Protein AF-A0A971WMP8-F1 (afdb_monomer_lite)

pLDDT: mean 88.09, std 9.53, range [28.66, 98.5]

Structure (mmCIF, N/CA/C/O backbone):
data_AF-A0A971WMP8-F1
#
_entry.id   AF-A0A971WMP8-F1
#
loop_
_atom_site.group_PDB
_atom_site.id
_atom_site.type_symbol
_atom_site.label_atom_id
_atom_site.label_alt_id
_atom_site.label_comp_id
_atom_site.label_asym_id
_atom_site.label_entity_id
_atom_site.label_seq_id
_atom_site.pdbx_PDB_ins_code
_atom_site.Cartn_x
_atom_site.Cartn_y
_atom_site.Cartn_z
_atom_site.occupancy
_atom_site.B_iso_or_equiv
_atom_site.auth_seq_id
_atom_site.auth_comp_id
_atom_site.auth_asym_id
_atom_site.auth_atom_id
_atom_site.pdbx_PDB_model_num
ATOM 1 N N . MET A 1 1 ? 2.406 5.315 -17.577 1.00 51.69 1 MET A N 1
ATOM 2 C CA . MET A 1 1 ? 2.660 4.979 -18.992 1.00 51.69 1 MET A CA 1
ATOM 3 C C . MET A 1 1 ? 4.009 5.487 -19.476 1.00 51.69 1 MET A C 1
ATOM 5 O O . MET A 1 1 ? 4.490 4.957 -20.459 1.00 51.69 1 MET A O 1
ATOM 9 N N . GLU A 1 2 ? 4.640 6.449 -18.792 1.00 66.75 2 GLU A N 1
ATOM 10 C CA . GLU A 1 2 ? 5.860 7.098 -19.284 1.00 66.75 2 GLU A CA 1
ATOM 11 C C . GLU A 1 2 ? 7.090 6.180 -19.319 1.00 66.75 2 GLU A C 1
ATOM 13 O O . GLU A 1 2 ? 7.859 6.304 -20.250 1.00 66.75 2 GLU A O 1
ATOM 18 N N . ASN A 1 3 ? 7.254 5.201 -18.419 1.00 87.69 3 ASN A N 1
ATOM 19 C CA . ASN A 1 3 ? 8.523 4.454 -18.300 1.00 87.69 3 ASN A CA 1
ATOM 20 C C . ASN A 1 3 ? 8.518 3.023 -18.885 1.00 87.69 3 ASN A C 1
ATOM 22 O O . ASN A 1 3 ? 9.310 2.177 -18.461 1.00 87.69 3 ASN A O 1
ATOM 26 N N . ILE A 1 4 ? 7.606 2.723 -19.817 1.00 92.00 4 ILE A N 1
ATOM 27 C CA . ILE A 1 4 ? 7.509 1.413 -20.484 1.00 92.00 4 ILE A CA 1
ATOM 28 C C . ILE A 1 4 ? 7.687 1.606 -21.994 1.00 92.00 4 ILE A C 1
ATOM 30 O O . ILE A 1 4 ? 6.975 2.402 -22.601 1.00 92.00 4 ILE A O 1
ATOM 34 N N . CYS A 1 5 ? 8.608 0.859 -22.601 1.00 92.56 5 CYS A N 1
ATOM 35 C CA . CYS A 1 5 ? 8.924 0.915 -24.027 1.00 92.56 5 CYS A CA 1
ATOM 36 C C . CYS A 1 5 ? 8.625 -0.434 -24.689 1.00 92.56 5 CYS A C 1
ATOM 38 O O . CYS A 1 5 ? 9.177 -1.448 -24.273 1.00 92.56 5 CYS A O 1
ATOM 40 N N . PHE A 1 6 ? 7.801 -0.449 -25.738 1.00 93.31 6 PHE A N 1
ATOM 41 C CA . PHE A 1 6 ? 7.646 -1.627 -26.599 1.00 93.31 6 PHE A CA 1
ATOM 42 C C . PHE A 1 6 ? 8.747 -1.642 -27.654 1.00 93.31 6 PHE A C 1
ATOM 44 O O . PHE A 1 6 ? 9.027 -0.609 -28.264 1.00 93.31 6 PHE A O 1
ATOM 51 N N . LEU A 1 7 ? 9.384 -2.795 -27.837 1.00 93.75 7 LEU A N 1
ATOM 52 C CA . LEU A 1 7 ? 10.587 -2.951 -28.646 1.00 93.75 7 LEU A CA 1
ATOM 53 C C . LEU A 1 7 ? 10.453 -4.145 -29.591 1.00 93.75 7 LEU A C 1
ATOM 55 O O . LEU A 1 7 ? 9.991 -5.209 -29.184 1.00 93.75 7 LEU A O 1
ATOM 59 N N . ASP A 1 8 ? 10.996 -3.988 -30.797 1.00 89.69 8 ASP A N 1
ATOM 60 C CA . ASP A 1 8 ? 11.153 -5.058 -31.795 1.00 89.69 8 ASP A CA 1
ATOM 61 C C . ASP A 1 8 ? 12.609 -5.563 -31.867 1.00 89.69 8 ASP A C 1
ATOM 63 O O . ASP A 1 8 ? 13.080 -6.056 -32.892 1.00 89.69 8 ASP A O 1
ATOM 67 N N . SER A 1 9 ? 13.375 -5.382 -30.787 1.00 88.62 9 SER A N 1
ATOM 68 C CA . SER A 1 9 ? 14.791 -5.756 -30.735 1.00 88.62 9 SER A CA 1
ATOM 69 C C . SER A 1 9 ? 14.987 -7.272 -30.771 1.00 88.62 9 SER A C 1
ATOM 71 O O . SER A 1 9 ? 14.289 -8.015 -30.088 1.00 88.62 9 SER A O 1
ATOM 73 N N . THR A 1 10 ? 15.995 -7.718 -31.521 1.00 87.06 10 THR A N 1
ATOM 74 C CA . THR A 1 10 ? 16.340 -9.140 -31.692 1.00 87.06 10 THR A CA 1
ATOM 75 C C . THR A 1 10 ? 17.494 -9.602 -30.805 1.00 87.06 10 THR A C 1
ATOM 77 O O . THR A 1 10 ? 17.779 -10.794 -30.750 1.00 87.06 10 THR A O 1
ATOM 80 N N . ASP A 1 11 ? 18.182 -8.678 -30.132 1.00 90.44 11 ASP A N 1
ATOM 81 C CA . ASP A 1 11 ? 19.319 -8.967 -29.262 1.00 90.44 11 ASP A CA 1
ATOM 82 C C . ASP A 1 11 ? 19.274 -8.148 -27.963 1.00 90.44 11 ASP A C 1
ATOM 84 O O . ASP A 1 11 ? 18.717 -7.046 -27.904 1.00 90.44 11 ASP A O 1
ATOM 88 N N . LYS A 1 12 ? 19.871 -8.710 -26.905 1.00 89.44 12 LYS A N 1
ATOM 89 C CA . LYS A 1 12 ? 19.836 -8.153 -25.544 1.00 89.44 12 LYS A CA 1
ATOM 90 C C . LYS A 1 12 ? 20.446 -6.750 -25.472 1.00 89.44 12 LYS A C 1
ATOM 92 O O . LYS A 1 12 ? 19.896 -5.866 -24.819 1.00 89.44 12 LYS A O 1
ATOM 97 N N . VAL A 1 13 ? 21.571 -6.532 -26.150 1.00 91.31 13 VAL A N 1
ATOM 98 C CA . VAL A 1 13 ? 22.314 -5.264 -26.102 1.00 91.31 13 VAL A CA 1
ATOM 99 C C . VAL A 1 13 ? 21.534 -4.161 -26.815 1.00 91.31 13 VAL A C 1
ATOM 101 O O . VAL A 1 13 ? 21.388 -3.062 -26.279 1.00 91.31 13 VAL A O 1
ATOM 104 N N . GLY A 1 14 ? 20.996 -4.452 -27.999 1.00 92.38 14 GLY A N 1
ATOM 105 C CA . GLY A 1 14 ? 20.130 -3.558 -28.758 1.00 92.38 14 GLY A CA 1
ATOM 106 C C . GLY A 1 14 ? 18.886 -3.161 -27.969 1.00 92.38 14 GLY A C 1
ATOM 107 O O . GLY A 1 14 ? 18.547 -1.978 -27.923 1.00 92.38 14 GLY A O 1
ATOM 108 N N . ALA A 1 15 ? 18.263 -4.115 -27.274 1.00 93.44 15 ALA A N 1
ATOM 109 C CA . ALA A 1 15 ? 17.108 -3.839 -26.427 1.00 93.44 15 ALA A CA 1
ATOM 110 C C . ALA A 1 15 ? 17.453 -2.885 -25.271 1.00 93.44 15 ALA A C 1
ATOM 112 O O . ALA A 1 15 ? 16.789 -1.863 -25.115 1.00 93.44 15 ALA A O 1
ATOM 113 N N . ILE A 1 16 ? 18.529 -3.147 -24.517 1.00 93.88 16 ILE A N 1
ATOM 114 C CA . ILE A 1 16 ? 18.978 -2.272 -23.416 1.00 93.88 16 ILE A CA 1
ATOM 115 C C . ILE A 1 16 ? 19.263 -0.852 -23.916 1.00 93.88 16 ILE A C 1
ATOM 117 O O . ILE A 1 16 ? 18.808 0.119 -23.310 1.00 93.88 16 ILE A O 1
ATOM 121 N N . ARG A 1 17 ? 19.957 -0.711 -25.052 1.00 94.50 17 ARG A N 1
ATOM 122 C CA . ARG A 1 17 ? 20.232 0.602 -25.662 1.00 94.50 17 ARG A CA 1
ATOM 123 C C . ARG A 1 17 ? 18.950 1.353 -26.010 1.00 94.50 17 ARG A C 1
ATOM 125 O O . ARG A 1 17 ? 18.847 2.543 -25.719 1.00 94.50 17 ARG A O 1
ATOM 132 N N . SER A 1 18 ? 17.980 0.668 -26.613 1.00 94.44 18 SER A N 1
ATOM 133 C CA . SER A 1 18 ? 16.684 1.260 -26.955 1.00 94.44 18 SER A CA 1
ATOM 134 C C . SER A 1 18 ? 15.929 1.718 -25.709 1.00 94.44 18 SER A C 1
ATOM 136 O O . SER A 1 18 ? 15.400 2.824 -25.696 1.00 94.44 18 SER A O 1
ATOM 138 N N . ILE A 1 19 ? 15.942 0.930 -24.629 1.00 94.50 19 ILE A N 1
ATOM 139 C CA . ILE A 1 19 ? 15.311 1.307 -23.354 1.00 94.50 19 ILE A CA 1
ATOM 140 C C . ILE A 1 19 ? 15.939 2.586 -22.801 1.00 94.50 19 ILE A C 1
ATOM 142 O O . ILE A 1 19 ? 15.218 3.532 -22.495 1.00 94.50 19 ILE A O 1
ATOM 146 N N . ILE A 1 20 ? 17.270 2.642 -22.697 1.00 93.75 20 ILE A N 1
ATOM 147 C CA . ILE A 1 20 ? 17.973 3.798 -22.118 1.00 93.75 20 ILE A CA 1
ATOM 148 C C . ILE A 1 20 ? 17.713 5.072 -22.933 1.00 93.75 20 ILE A C 1
ATOM 150 O O . ILE A 1 20 ? 17.528 6.141 -22.358 1.00 93.75 20 ILE A O 1
ATOM 154 N N . ARG A 1 21 ? 17.649 4.965 -24.264 1.00 92.12 21 ARG A N 1
ATOM 155 C CA . ARG A 1 21 ? 17.439 6.115 -25.158 1.00 92.12 21 ARG A CA 1
ATOM 156 C C . ARG A 1 21 ? 15.990 6.580 -25.242 1.00 92.12 21 ARG A C 1
ATOM 158 O O . ARG A 1 21 ? 15.749 7.775 -25.380 1.00 92.12 21 ARG A O 1
ATOM 165 N N . SER A 1 22 ? 15.039 5.652 -25.225 1.00 89.88 22 SER A N 1
ATOM 166 C CA . SER A 1 22 ? 13.632 5.951 -25.502 1.00 89.88 22 SER A CA 1
ATOM 167 C C . SER A 1 22 ? 12.785 6.117 -24.247 1.00 89.88 22 SER A C 1
ATOM 169 O O . SER A 1 22 ? 11.706 6.694 -24.341 1.00 89.88 22 SER A O 1
ATOM 171 N N . CYS A 1 23 ? 13.237 5.633 -23.088 1.00 90.88 23 CYS A N 1
ATOM 172 C CA . CYS A 1 23 ? 12.475 5.722 -21.849 1.00 90.88 23 CYS A CA 1
ATOM 173 C C . CYS A 1 23 ? 12.653 7.103 -21.177 1.00 90.88 23 CYS A C 1
ATOM 175 O O . CYS A 1 23 ? 13.768 7.451 -20.771 1.00 90.88 23 CYS A O 1
ATOM 177 N N . PRO A 1 24 ? 11.564 7.869 -20.967 1.00 88.25 24 PRO A N 1
ATOM 178 C CA . PRO A 1 24 ? 11.541 9.114 -20.199 1.00 88.25 24 PRO A CA 1
ATOM 179 C C . PRO A 1 24 ? 12.265 9.055 -18.853 1.00 88.25 24 PRO A C 1
ATOM 181 O O . PRO A 1 24 ? 12.901 10.041 -18.478 1.00 88.25 24 PRO A O 1
ATOM 184 N N . ALA A 1 25 ? 12.242 7.909 -18.160 1.00 87.56 25 ALA A N 1
ATOM 185 C CA . ALA A 1 25 ? 12.944 7.709 -16.890 1.00 87.56 25 ALA A CA 1
ATOM 186 C C . ALA A 1 25 ? 14.424 8.115 -16.935 1.00 87.56 25 ALA A C 1
ATOM 188 O O . ALA A 1 25 ? 14.956 8.555 -15.917 1.00 87.56 25 ALA A O 1
ATOM 189 N N . PHE A 1 26 ? 15.083 7.961 -18.087 1.00 90.62 26 PHE A N 1
ATOM 190 C CA . PHE A 1 26 ? 16.521 8.181 -18.242 1.00 90.62 26 PHE A CA 1
ATOM 191 C C . PHE A 1 26 ? 16.872 9.501 -18.936 1.00 90.62 26 PHE A C 1
ATOM 193 O O . PHE A 1 26 ? 18.037 9.888 -18.963 1.00 90.62 26 PHE A O 1
ATOM 200 N N . SER A 1 27 ? 15.870 10.226 -19.442 1.00 86.12 27 SER A N 1
ATOM 201 C CA . SER A 1 27 ? 16.048 11.486 -20.179 1.00 86.12 27 SER A CA 1
ATOM 202 C C . SER A 1 27 ? 16.693 12.612 -19.362 1.00 86.12 27 SER A C 1
ATOM 204 O O . SER A 1 27 ? 17.306 13.512 -19.928 1.00 86.12 27 SER A O 1
ATOM 206 N N . SER A 1 28 ? 16.561 12.562 -18.035 1.00 82.44 28 SER A N 1
ATOM 207 C CA . SER A 1 28 ? 17.078 13.563 -17.097 1.00 82.44 28 SER A CA 1
ATOM 208 C C . SER A 1 28 ? 18.359 13.132 -16.380 1.00 82.44 28 SER A C 1
ATOM 210 O O . SER A 1 28 ? 18.806 13.826 -15.464 1.00 82.44 28 SER A O 1
ATOM 212 N N . LEU A 1 29 ? 18.952 11.994 -16.763 1.00 87.62 29 LEU A N 1
ATOM 213 C CA . LEU A 1 29 ? 20.207 11.546 -16.170 1.00 87.62 29 LEU A CA 1
ATOM 214 C C . LEU A 1 29 ? 21.364 12.480 -16.567 1.00 87.62 29 LEU A C 1
ATOM 216 O O . LEU A 1 29 ? 21.420 12.930 -17.710 1.00 87.62 29 LEU A O 1
ATOM 220 N N . PRO A 1 30 ? 22.309 12.752 -15.649 1.00 84.50 30 PRO A N 1
ATOM 221 C CA . PRO A 1 30 ? 23.402 13.694 -15.893 1.00 84.50 30 PRO A CA 1
ATOM 222 C C . PRO A 1 30 ? 24.401 13.223 -16.965 1.00 84.50 30 PRO A C 1
ATOM 224 O O . PRO A 1 30 ? 24.990 14.067 -17.633 1.00 84.50 30 PRO A O 1
ATOM 227 N N . ASP A 1 31 ? 24.577 11.907 -17.149 1.00 85.88 31 ASP A N 1
ATOM 228 C CA . ASP A 1 31 ? 25.434 11.318 -18.192 1.00 85.88 31 ASP A CA 1
ATOM 229 C C . ASP A 1 31 ? 24.865 9.970 -18.695 1.00 85.88 31 ASP A C 1
ATOM 231 O O . ASP A 1 31 ? 25.214 8.899 -18.181 1.00 85.88 31 ASP A O 1
ATOM 235 N N . PRO A 1 32 ? 23.947 9.997 -19.679 1.00 85.31 32 PRO A N 1
ATOM 236 C CA . PRO A 1 32 ? 23.301 8.790 -20.196 1.00 85.31 32 PRO A CA 1
ATOM 237 C C . PRO A 1 32 ? 24.249 7.820 -20.921 1.00 85.31 32 PRO A C 1
ATOM 239 O O . PRO A 1 32 ? 23.995 6.616 -20.924 1.00 85.31 32 PRO A O 1
ATOM 242 N N . GLU A 1 33 ? 25.332 8.311 -21.533 1.00 87.62 33 GLU A N 1
ATOM 243 C CA . GLU A 1 33 ? 26.266 7.480 -22.311 1.00 87.62 33 GLU A CA 1
ATOM 244 C C . GLU A 1 33 ? 27.227 6.708 -21.395 1.00 87.62 33 GLU A C 1
ATOM 246 O O . GLU A 1 33 ? 27.451 5.508 -21.597 1.00 87.62 33 GLU A O 1
ATOM 251 N N . SER A 1 34 ? 27.733 7.353 -20.338 1.00 88.12 34 SER A N 1
ATOM 252 C CA . SER A 1 34 ? 28.497 6.670 -19.286 1.00 88.12 34 SER A CA 1
ATOM 253 C C . SER A 1 34 ? 27.635 5.641 -18.552 1.00 88.12 34 SER A C 1
ATOM 255 O O . SER A 1 34 ? 28.044 4.491 -18.375 1.00 88.12 34 SER A O 1
ATOM 257 N N . PHE A 1 35 ? 26.388 6.002 -18.227 1.00 91.62 35 PHE A N 1
ATOM 258 C CA . PHE A 1 35 ? 25.416 5.070 -17.656 1.00 91.62 35 PHE A CA 1
ATOM 259 C C . PHE A 1 35 ? 25.180 3.854 -18.559 1.00 91.62 35 PHE A C 1
ATOM 261 O O . PHE A 1 35 ? 25.266 2.717 -18.097 1.00 91.62 35 PHE A O 1
ATOM 268 N N . MET A 1 36 ? 24.931 4.072 -19.853 1.00 93.44 36 MET A N 1
ATOM 269 C CA . MET A 1 36 ? 24.733 2.989 -20.815 1.00 93.44 36 MET A CA 1
ATOM 270 C C . MET A 1 36 ? 25.948 2.062 -20.884 1.00 93.44 36 MET A C 1
ATOM 272 O O . MET A 1 36 ? 25.782 0.844 -20.887 1.00 93.44 36 MET A O 1
ATOM 276 N N . SER A 1 37 ? 27.157 2.622 -20.906 1.00 90.69 37 SER A N 1
ATOM 277 C CA . SER A 1 37 ? 28.396 1.837 -20.919 1.00 90.69 37 SER A CA 1
ATOM 278 C C . SER A 1 37 ? 28.517 0.975 -19.659 1.00 90.69 37 SER A C 1
ATOM 280 O O . SER A 1 37 ? 28.712 -0.234 -19.767 1.00 90.69 37 SER A O 1
ATOM 282 N N . SER A 1 38 ? 28.263 1.558 -18.482 1.00 90.62 38 SER A N 1
ATOM 283 C CA . SER A 1 38 ? 28.262 0.845 -17.197 1.00 90.62 38 SER A CA 1
ATOM 284 C C . SER A 1 38 ? 27.263 -0.319 -17.165 1.00 90.62 38 SER A C 1
ATOM 286 O O . SER A 1 38 ? 27.612 -1.423 -16.743 1.00 90.62 38 SER A O 1
ATOM 288 N N . VAL A 1 39 ? 26.037 -0.112 -17.661 1.00 91.88 39 VAL A N 1
ATOM 289 C CA . VAL A 1 39 ? 25.014 -1.169 -17.730 1.00 91.88 39 VAL A CA 1
ATOM 290 C C . VAL A 1 39 ? 25.461 -2.308 -18.654 1.00 91.88 39 VAL A C 1
ATOM 292 O O . VAL A 1 39 ? 25.324 -3.479 -18.303 1.00 91.88 39 VAL A O 1
ATOM 295 N N . LEU A 1 40 ? 26.017 -1.990 -19.827 1.00 91.56 40 LEU A N 1
ATOM 296 C CA . LEU A 1 40 ? 26.454 -2.997 -20.799 1.00 91.56 40 LEU A CA 1
ATOM 297 C C . LEU A 1 40 ? 27.670 -3.799 -20.312 1.00 91.56 40 LEU A C 1
ATOM 299 O O . LEU A 1 40 ? 27.713 -5.014 -20.507 1.00 91.56 40 LEU A O 1
ATOM 303 N N . GLU A 1 41 ? 28.628 -3.158 -19.642 1.00 88.25 41 GLU A N 1
ATOM 304 C CA . GLU A 1 41 ? 29.766 -3.835 -19.003 1.00 88.25 41 GLU A CA 1
ATOM 305 C C . GLU A 1 41 ? 29.306 -4.771 -17.876 1.00 88.25 41 GLU A C 1
ATOM 307 O O . GLU A 1 41 ? 29.777 -5.910 -17.753 1.00 88.25 41 GLU A O 1
ATOM 312 N N . ARG A 1 42 ? 28.327 -4.331 -17.077 1.00 83.81 42 ARG A N 1
ATOM 313 C CA . ARG A 1 42 ? 27.728 -5.160 -16.026 1.00 83.81 42 ARG A CA 1
ATOM 314 C C . ARG A 1 42 ? 27.020 -6.387 -16.599 1.00 83.81 42 ARG A C 1
ATOM 316 O O . ARG A 1 42 ? 27.152 -7.477 -16.047 1.00 83.81 42 ARG A O 1
ATOM 323 N N . GLU A 1 43 ? 26.309 -6.224 -17.709 1.00 85.50 43 GLU A N 1
ATOM 324 C CA . GLU A 1 43 ? 25.619 -7.317 -18.400 1.00 85.50 43 GLU A CA 1
ATOM 325 C C . GLU A 1 43 ? 26.571 -8.308 -19.075 1.00 85.50 43 GLU A C 1
ATOM 327 O O . GLU A 1 43 ? 26.260 -9.498 -19.146 1.00 85.50 43 GLU A O 1
ATOM 332 N N . ALA A 1 44 ? 27.726 -7.837 -19.553 1.00 83.81 44 ALA A N 1
ATOM 333 C CA . ALA A 1 44 ? 28.768 -8.686 -20.124 1.00 83.81 44 ALA A CA 1
ATOM 334 C C . ALA A 1 44 ? 29.506 -9.513 -19.054 1.00 83.81 44 ALA A C 1
ATOM 336 O O . ALA A 1 44 ? 29.918 -10.636 -19.327 1.00 83.81 44 ALA A O 1
ATOM 337 N N . SER A 1 45 ? 29.654 -8.977 -17.837 1.00 75.12 45 SER A N 1
ATOM 338 C CA . SER A 1 45 ? 30.305 -9.664 -16.706 1.00 75.12 45 SER A CA 1
ATOM 339 C C . SER A 1 45 ? 29.396 -10.657 -15.971 1.00 75.12 45 SER A C 1
ATOM 341 O O . SER A 1 45 ? 29.891 -11.529 -15.259 1.00 75.12 45 SER A O 1
ATOM 343 N N . GLY A 1 46 ? 28.078 -10.563 -16.155 1.00 70.25 46 GLY A N 1
ATOM 344 C CA . GLY A 1 46 ? 27.116 -11.541 -15.656 1.00 70.25 46 GLY A CA 1
ATOM 345 C C . GLY A 1 46 ? 25.687 -11.011 -15.712 1.00 70.25 46 GLY A C 1
ATOM 346 O O . GLY A 1 46 ? 25.362 -10.043 -15.025 1.00 70.25 46 GLY A O 1
ATOM 347 N N . SER A 1 47 ? 24.843 -11.672 -16.508 1.00 68.00 47 SER A N 1
ATOM 348 C CA . SER A 1 47 ? 23.422 -11.347 -16.683 1.00 68.00 47 SER A CA 1
ATOM 349 C C . SER A 1 47 ? 22.629 -11.673 -15.415 1.00 68.00 47 SER A C 1
ATOM 351 O O . SER A 1 47 ? 22.781 -12.766 -14.869 1.00 68.00 47 SER A O 1
ATOM 353 N N . THR A 1 48 ? 21.733 -10.783 -14.985 1.00 70.31 48 THR A N 1
ATOM 354 C CA . THR A 1 48 ? 20.775 -11.108 -13.912 1.00 70.31 48 THR A CA 1
ATOM 355 C C . THR A 1 48 ? 19.486 -11.639 -14.535 1.00 70.31 48 THR A C 1
ATOM 357 O O . THR A 1 48 ? 18.527 -10.893 -14.739 1.00 70.31 48 THR A O 1
ATOM 360 N N . ASP A 1 49 ? 19.485 -12.926 -14.892 1.00 75.06 49 ASP A N 1
ATOM 361 C CA . ASP A 1 49 ? 18.245 -13.635 -15.221 1.00 75.06 49 ASP A CA 1
ATOM 362 C C . ASP A 1 49 ? 17.479 -13.899 -13.921 1.00 75.06 49 ASP A C 1
ATOM 364 O O . ASP A 1 49 ? 17.986 -14.533 -12.993 1.00 75.06 49 ASP A O 1
ATOM 368 N N . VAL A 1 50 ? 16.269 -13.361 -13.841 1.00 76.75 50 VAL A N 1
ATOM 369 C CA . VAL A 1 50 ? 15.382 -13.477 -12.676 1.00 76.75 50 VAL A CA 1
ATOM 370 C C . VAL A 1 50 ? 14.262 -14.500 -12.922 1.00 76.75 50 VAL A C 1
ATOM 372 O O . VAL A 1 50 ? 13.351 -14.642 -12.107 1.00 76.75 50 VAL A O 1
ATOM 375 N N . GLY A 1 51 ? 14.325 -15.230 -14.039 1.00 80.25 51 GLY A N 1
ATOM 376 C CA . GLY A 1 51 ? 13.334 -16.204 -14.470 1.00 80.25 51 GLY A CA 1
ATOM 377 C C . GLY A 1 51 ? 12.140 -15.579 -15.195 1.00 80.25 51 GLY A C 1
ATOM 378 O O . GLY A 1 51 ? 11.996 -14.366 -15.324 1.00 80.25 51 GLY A O 1
ATOM 379 N N . HIS A 1 52 ? 11.253 -16.442 -15.700 1.00 84.50 52 HIS A N 1
ATOM 380 C CA . HIS A 1 52 ? 10.002 -16.057 -16.377 1.00 84.50 52 HIS A CA 1
ATOM 381 C C . HIS A 1 52 ? 10.163 -15.131 -17.599 1.00 84.50 52 HIS A C 1
ATOM 383 O O . HIS A 1 52 ? 9.231 -14.403 -17.945 1.00 84.50 52 HIS A O 1
ATOM 389 N N . GLY A 1 53 ? 11.327 -15.168 -18.255 1.00 86.81 53 GLY A N 1
ATOM 390 C CA . GLY A 1 53 ? 11.631 -14.308 -19.398 1.00 86.81 53 GLY A CA 1
ATOM 3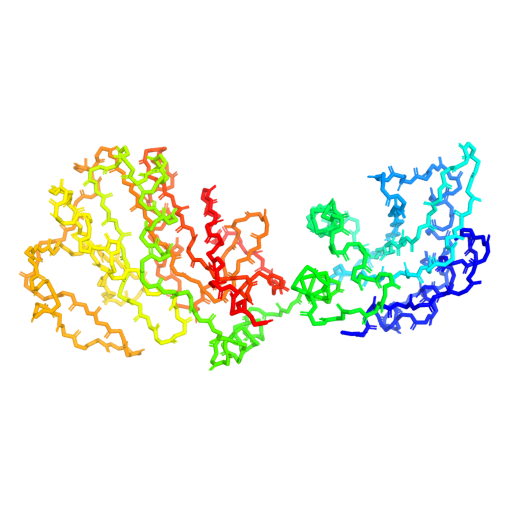91 C C . GLY A 1 53 ? 11.836 -12.842 -19.019 1.00 86.81 53 GLY A C 1
ATOM 392 O O . GLY A 1 53 ? 11.579 -11.954 -19.836 1.00 86.81 53 GLY A O 1
ATOM 393 N N . VAL A 1 54 ? 12.265 -12.587 -17.781 1.00 90.44 54 VAL A N 1
ATOM 394 C CA . VAL A 1 54 ? 12.553 -11.255 -17.254 1.00 90.44 54 VAL A CA 1
ATOM 395 C C . VAL A 1 54 ? 14.060 -11.121 -17.032 1.00 90.44 54 VAL A C 1
ATOM 397 O O . VAL A 1 54 ? 14.702 -11.980 -16.434 1.00 90.44 54 VAL A O 1
ATOM 400 N N . LEU A 1 55 ? 14.617 -10.009 -17.494 1.00 91.06 55 LEU A N 1
ATOM 401 C CA . LEU A 1 55 ? 15.995 -9.596 -17.265 1.00 91.06 55 LEU A CA 1
ATOM 402 C C . LEU A 1 55 ? 15.999 -8.314 -16.430 1.00 91.06 55 LEU A C 1
ATOM 404 O O . LEU A 1 55 ? 15.182 -7.423 -16.670 1.00 91.06 55 LEU A O 1
ATOM 408 N N . ALA A 1 56 ? 16.931 -8.194 -15.487 1.00 91.19 56 ALA A N 1
ATOM 409 C CA . ALA A 1 56 ? 17.149 -6.961 -14.738 1.00 91.19 56 ALA A CA 1
ATOM 410 C C . ALA A 1 56 ? 18.600 -6.486 -14.874 1.00 91.19 56 ALA A C 1
ATOM 412 O O . ALA A 1 56 ? 19.532 -7.163 -14.447 1.00 91.19 56 ALA A O 1
ATOM 413 N N . SER A 1 57 ? 18.782 -5.292 -15.427 1.00 91.25 57 SER A N 1
ATOM 414 C CA . SER A 1 57 ? 20.082 -4.654 -15.612 1.00 91.25 57 SER A CA 1
ATOM 415 C C . SER A 1 57 ? 20.168 -3.384 -14.771 1.00 91.25 57 SER A C 1
ATOM 417 O O . SER A 1 57 ? 19.218 -2.605 -14.689 1.00 91.25 57 SER A O 1
ATOM 419 N N . HIS A 1 58 ? 21.315 -3.152 -14.142 1.00 91.12 58 HIS A N 1
ATOM 420 C CA . HIS A 1 58 ? 21.520 -2.032 -13.224 1.00 91.12 58 HIS A CA 1
ATOM 421 C C . HIS A 1 58 ? 22.836 -1.322 -13.522 1.00 91.12 58 HIS A C 1
ATOM 423 O O . HIS A 1 58 ? 23.842 -1.968 -13.810 1.00 91.12 58 HIS A O 1
ATOM 429 N N . GLY A 1 59 ? 22.806 0.007 -13.452 1.00 89.31 59 GLY A N 1
ATOM 430 C CA . GLY A 1 59 ? 23.978 0.869 -13.534 1.00 89.31 59 GLY A CA 1
ATOM 431 C C . GLY A 1 59 ? 23.977 1.894 -12.404 1.00 89.31 59 GLY A C 1
ATOM 432 O O . GLY A 1 59 ? 22.925 2.308 -11.906 1.00 89.31 59 GLY A O 1
ATOM 433 N N . GLN A 1 60 ? 25.174 2.303 -11.994 1.00 88.69 60 GLN A N 1
ATOM 434 C CA . GLN A 1 60 ? 25.371 3.216 -10.873 1.00 88.69 60 GLN A CA 1
ATOM 435 C C . GLN A 1 60 ? 25.757 4.612 -11.358 1.00 88.69 60 GLN A C 1
ATOM 437 O O . GLN A 1 60 ? 26.618 4.759 -12.221 1.00 88.69 60 GLN A O 1
ATOM 442 N N . ILE A 1 61 ? 25.141 5.640 -10.775 1.00 89.25 61 ILE A N 1
ATOM 443 C CA . ILE A 1 61 ? 25.470 7.046 -11.033 1.00 89.25 61 ILE A CA 1
ATOM 444 C C . ILE A 1 61 ? 25.544 7.772 -9.682 1.00 89.25 61 ILE A C 1
ATOM 446 O O . ILE A 1 61 ? 24.519 7.871 -9.001 1.00 89.25 61 ILE A O 1
ATOM 450 N N . PRO A 1 62 ? 26.720 8.291 -9.283 1.00 86.56 62 PRO A N 1
ATOM 451 C CA . PRO A 1 62 ? 26.869 9.023 -8.030 1.00 86.56 62 PRO A CA 1
ATOM 452 C C . PRO A 1 62 ? 25.999 10.285 -7.957 1.00 86.56 62 PRO A C 1
ATOM 454 O O . PRO A 1 62 ? 25.812 10.996 -8.945 1.00 86.56 62 PRO A O 1
ATOM 457 N N . ASN A 1 63 ? 25.550 10.612 -6.751 1.00 85.00 63 ASN A N 1
ATOM 458 C CA . ASN A 1 63 ? 24.693 11.736 -6.381 1.00 85.00 63 ASN A CA 1
ATOM 459 C C . ASN A 1 63 ? 23.281 11.717 -6.996 1.00 85.00 63 ASN A C 1
ATOM 461 O O . ASN A 1 63 ? 22.630 12.765 -7.092 1.00 85.00 63 ASN A O 1
ATOM 465 N N . LEU A 1 64 ? 22.763 10.547 -7.387 1.00 84.00 64 LEU A N 1
ATOM 466 C CA . LEU A 1 64 ? 21.365 10.434 -7.807 1.00 84.00 64 LEU A CA 1
ATOM 467 C C . LEU A 1 64 ? 20.413 10.576 -6.610 1.00 84.00 64 LEU A C 1
ATOM 469 O O . LEU A 1 64 ? 20.488 9.856 -5.614 1.00 84.00 64 LEU A O 1
ATOM 473 N N . LYS A 1 65 ? 19.443 11.490 -6.732 1.00 76.94 65 LYS A N 1
ATOM 474 C CA . LYS A 1 65 ? 18.444 11.753 -5.680 1.00 76.94 65 LYS A CA 1
ATOM 475 C C . LYS A 1 65 ? 17.384 10.655 -5.552 1.00 76.94 65 LYS A C 1
ATOM 477 O O . LYS A 1 65 ? 16.750 10.543 -4.507 1.00 76.94 65 LYS A O 1
ATOM 482 N N . SER A 1 66 ? 17.172 9.869 -6.605 1.00 78.31 66 SER A N 1
ATOM 483 C CA . SER A 1 66 ? 16.149 8.824 -6.676 1.00 78.31 66 SER A CA 1
ATOM 484 C C . SER A 1 66 ? 16.591 7.675 -7.574 1.00 78.31 66 SER A C 1
ATOM 486 O O . SER A 1 66 ? 17.460 7.849 -8.423 1.00 78.31 66 SER A O 1
ATOM 488 N N . VAL A 1 67 ? 15.952 6.513 -7.423 1.00 85.56 67 VAL A N 1
ATOM 489 C CA . VAL A 1 67 ? 16.129 5.376 -8.336 1.00 85.56 67 VAL A CA 1
ATOM 490 C C . VAL A 1 67 ? 15.235 5.552 -9.563 1.00 85.56 67 VAL A C 1
ATOM 492 O O . VAL A 1 67 ? 14.004 5.621 -9.435 1.00 85.56 67 VAL A O 1
ATOM 495 N N . HIS A 1 68 ? 15.859 5.581 -10.739 1.00 89.19 68 HIS A N 1
ATOM 496 C CA . HIS A 1 68 ? 15.196 5.619 -12.041 1.00 89.19 68 HIS A CA 1
ATOM 497 C C . HIS A 1 68 ? 15.064 4.196 -12.576 1.00 89.19 68 HIS A C 1
ATOM 499 O O . HIS A 1 68 ? 16.011 3.415 -12.491 1.00 89.19 68 HIS A O 1
ATOM 505 N N . ALA A 1 69 ? 13.897 3.854 -13.116 1.00 91.75 69 ALA A N 1
ATOM 506 C CA . ALA A 1 69 ? 13.641 2.529 -13.658 1.00 91.75 69 ALA A CA 1
ATOM 507 C C . ALA A 1 69 ? 12.823 2.624 -14.946 1.00 91.75 69 ALA A C 1
ATOM 509 O O . ALA A 1 69 ? 11.875 3.406 -15.037 1.00 91.75 69 ALA A O 1
ATOM 510 N N . GLY A 1 70 ? 13.184 1.802 -15.925 1.00 93.88 70 GLY A N 1
ATOM 511 C CA . GLY A 1 70 ? 12.476 1.655 -17.191 1.00 93.88 70 GLY A CA 1
ATOM 512 C C . GLY A 1 70 ? 12.255 0.185 -17.510 1.00 93.88 70 GLY A C 1
ATOM 513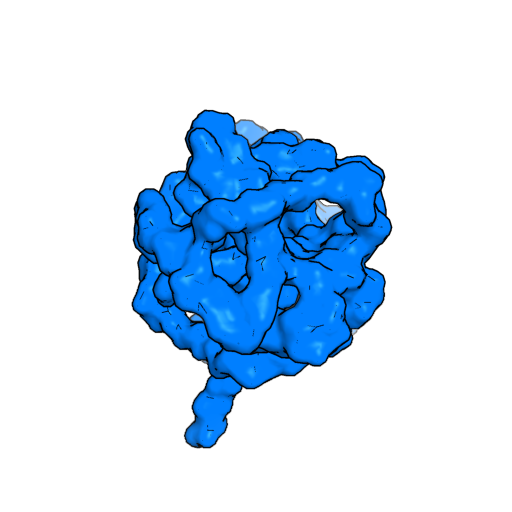 O O . GLY A 1 70 ? 13.058 -0.661 -17.119 1.00 93.88 70 GLY A O 1
ATOM 514 N N . LEU A 1 71 ? 11.170 -0.115 -18.218 1.00 95.62 71 LEU A N 1
ATOM 515 C CA . LEU A 1 71 ? 10.844 -1.465 -18.671 1.00 95.62 71 LEU A CA 1
ATOM 516 C C . LEU A 1 71 ? 10.786 -1.507 -20.198 1.00 95.62 71 LEU A C 1
ATOM 518 O O . LEU A 1 71 ? 9.970 -0.822 -20.808 1.00 95.62 71 LEU A O 1
ATOM 522 N N . GLY A 1 72 ? 11.611 -2.350 -20.807 1.00 95.88 72 GLY A N 1
ATOM 523 C CA . GLY A 1 72 ? 11.451 -2.792 -22.186 1.00 95.88 72 GLY A CA 1
ATOM 524 C C . GLY A 1 72 ? 10.548 -4.016 -22.262 1.00 95.88 72 GLY A C 1
ATOM 525 O O . GLY A 1 72 ? 10.781 -5.002 -21.566 1.00 95.88 72 GLY A O 1
ATOM 526 N N . VAL A 1 73 ? 9.538 -3.960 -23.122 1.00 95.75 73 VAL A N 1
ATOM 527 C CA . VAL A 1 73 ? 8.639 -5.069 -23.445 1.00 95.75 73 VAL A CA 1
ATOM 528 C C . VAL A 1 73 ? 8.926 -5.503 -24.876 1.00 95.75 73 VAL A C 1
ATOM 530 O O . VAL A 1 73 ? 8.811 -4.701 -25.798 1.00 95.75 73 VAL A O 1
ATOM 533 N N . ILE A 1 74 ? 9.296 -6.768 -25.060 1.00 95.56 74 ILE A N 1
ATOM 534 C CA . ILE A 1 74 ? 9.598 -7.381 -26.356 1.00 95.56 74 ILE A CA 1
ATOM 535 C C . ILE A 1 74 ? 8.594 -8.522 -26.578 1.00 95.56 74 ILE A C 1
ATOM 537 O O . ILE A 1 74 ? 8.852 -9.660 -26.166 1.00 95.56 74 ILE A O 1
ATOM 541 N N . PRO A 1 75 ? 7.429 -8.253 -27.199 1.00 92.81 75 PRO A N 1
ATOM 542 C CA . PRO A 1 75 ? 6.380 -9.259 -27.376 1.00 92.81 75 PRO A CA 1
ATOM 543 C C . PRO A 1 75 ? 6.850 -10.503 -28.139 1.00 92.81 75 PRO A C 1
ATOM 545 O O . PRO A 1 75 ? 6.481 -11.616 -27.777 1.00 92.81 75 PRO A O 1
ATOM 548 N N . ALA A 1 76 ? 7.711 -10.323 -29.147 1.00 92.06 76 ALA A N 1
ATOM 549 C CA . ALA A 1 76 ? 8.297 -11.423 -29.916 1.00 92.06 76 ALA A CA 1
ATOM 550 C C . ALA A 1 76 ? 9.314 -12.257 -29.111 1.00 92.06 76 ALA A C 1
ATOM 552 O O . ALA A 1 76 ? 9.537 -13.426 -29.415 1.00 92.06 76 ALA A O 1
ATOM 553 N N . GLY A 1 77 ? 9.894 -11.663 -28.067 1.00 91.88 77 GLY A N 1
ATOM 554 C CA . GLY A 1 77 ? 10.947 -12.251 -27.255 1.00 91.88 77 GLY A CA 1
ATOM 555 C C . GLY A 1 77 ? 12.322 -12.275 -27.927 1.00 91.88 77 GLY A C 1
ATOM 556 O O . GLY A 1 77 ? 12.458 -12.299 -29.147 1.00 91.88 77 GLY A O 1
ATOM 557 N N . ILE A 1 78 ? 13.361 -12.292 -27.099 1.00 91.25 78 ILE A N 1
ATOM 558 C CA . ILE A 1 78 ? 14.759 -12.465 -27.499 1.00 91.25 78 ILE A CA 1
ATOM 559 C C . ILE A 1 78 ? 15.200 -13.832 -27.002 1.00 91.25 78 ILE A C 1
ATOM 561 O O . ILE A 1 78 ? 15.192 -14.085 -25.799 1.00 91.25 78 ILE A O 1
ATOM 565 N N . THR A 1 79 ? 15.580 -14.720 -27.915 1.00 86.56 79 THR A N 1
ATOM 566 C CA . THR A 1 79 ? 16.115 -16.030 -27.526 1.00 86.56 79 THR A CA 1
ATOM 567 C C . THR A 1 79 ? 17.589 -15.878 -27.181 1.00 86.56 79 THR A C 1
ATOM 569 O O . THR A 1 79 ? 18.377 -15.448 -28.022 1.00 86.56 79 THR A O 1
ATOM 572 N N . VAL A 1 80 ? 17.957 -16.211 -25.947 1.00 79.38 80 VAL A N 1
ATOM 573 C CA . VAL A 1 80 ? 19.348 -16.215 -25.482 1.00 79.38 80 VAL A CA 1
ATOM 574 C C . VAL A 1 80 ? 19.912 -17.635 -25.441 1.00 79.38 80 VAL A C 1
ATOM 576 O O . VAL A 1 80 ? 19.204 -18.620 -25.680 1.00 79.38 80 VAL A O 1
ATOM 579 N N . GLU A 1 81 ? 21.213 -17.744 -25.172 1.00 68.88 81 GLU A N 1
ATOM 580 C CA . GLU A 1 81 ? 21.898 -19.027 -25.018 1.00 68.88 81 GLU A CA 1
ATOM 581 C C . GLU A 1 81 ? 21.155 -19.924 -24.010 1.00 68.88 81 GLU A C 1
ATOM 583 O O . GLU A 1 81 ? 20.610 -19.444 -23.018 1.00 68.88 81 GLU A O 1
ATOM 588 N N . HIS A 1 82 ? 21.092 -21.228 -24.298 1.00 70.88 82 HIS A N 1
ATOM 589 C CA . HIS A 1 82 ? 20.280 -22.233 -23.584 1.00 70.88 82 HIS A CA 1
ATOM 590 C C . HIS A 1 82 ? 18.757 -22.195 -23.827 1.00 70.88 82 HIS A C 1
ATOM 592 O O . HIS A 1 82 ? 18.030 -22.977 -23.218 1.00 70.88 82 HIS A O 1
ATOM 598 N N . GLY A 1 83 ? 18.268 -21.380 -24.770 1.00 72.94 83 GLY A N 1
ATOM 599 C CA . GLY A 1 83 ? 16.879 -21.436 -25.250 1.00 72.94 83 GLY A CA 1
ATOM 600 C C . GLY A 1 83 ? 15.872 -20.655 -24.403 1.00 72.94 83 GLY A C 1
ATOM 601 O O . GLY A 1 83 ? 14.672 -20.731 -24.662 1.00 72.94 83 GLY A O 1
ATOM 602 N N . THR A 1 84 ? 16.336 -19.886 -23.416 1.00 80.06 84 THR A N 1
ATOM 603 C CA . THR A 1 84 ? 15.487 -18.970 -22.647 1.00 80.06 84 THR A CA 1
ATOM 604 C C . THR A 1 84 ? 15.021 -17.820 -23.539 1.00 80.06 84 THR A C 1
ATOM 606 O O . THR A 1 84 ? 15.813 -17.215 -24.261 1.00 80.06 84 THR A O 1
ATOM 609 N N . THR A 1 85 ? 13.731 -17.490 -23.482 1.00 89.38 85 THR A N 1
ATOM 610 C CA . THR A 1 85 ? 13.166 -16.326 -24.175 1.00 89.38 85 THR A CA 1
ATOM 611 C C . THR A 1 85 ? 12.988 -15.177 -23.190 1.00 89.38 85 THR A C 1
ATOM 613 O O . THR A 1 85 ? 12.274 -15.315 -22.202 1.00 89.38 85 THR A O 1
ATOM 616 N N . ILE A 1 86 ? 13.624 -14.040 -23.465 1.00 91.56 86 ILE A N 1
ATOM 617 C CA . ILE A 1 86 ? 13.488 -12.804 -22.692 1.00 91.56 86 ILE A CA 1
ATOM 618 C C . ILE A 1 86 ? 12.438 -11.928 -23.363 1.00 91.56 86 ILE A C 1
ATOM 620 O O . ILE A 1 86 ? 12.610 -11.512 -24.506 1.00 91.56 86 ILE A O 1
ATOM 624 N N . ASN A 1 87 ? 11.366 -11.615 -22.647 1.00 94.62 87 ASN A N 1
ATOM 625 C CA . ASN A 1 87 ? 10.317 -10.717 -23.117 1.00 94.62 87 ASN A CA 1
ATOM 626 C C . ASN A 1 87 ? 10.298 -9.384 -22.371 1.00 94.62 87 ASN A C 1
ATOM 628 O O . ASN A 1 87 ? 9.732 -8.418 -22.872 1.00 94.62 87 ASN A O 1
ATOM 632 N N . LEU A 1 88 ? 10.866 -9.329 -21.169 1.00 94.81 88 LEU A N 1
ATOM 633 C CA . LEU A 1 88 ? 10.816 -8.161 -20.300 1.00 94.81 88 LEU A CA 1
ATOM 634 C C . LEU A 1 88 ? 12.233 -7.818 -19.847 1.00 94.81 88 LEU A C 1
ATOM 636 O O . LEU A 1 88 ? 12.953 -8.686 -19.363 1.00 94.81 88 LEU A O 1
ATOM 640 N N . ILE A 1 89 ? 12.637 -6.559 -19.993 1.00 94.44 89 ILE A N 1
ATOM 641 C CA . ILE A 1 89 ? 13.948 -6.076 -19.550 1.00 94.44 89 ILE A CA 1
ATOM 642 C C . ILE A 1 89 ? 13.746 -4.846 -18.677 1.00 94.44 89 ILE A C 1
ATOM 644 O O . ILE A 1 89 ? 13.337 -3.794 -19.164 1.00 94.44 89 ILE A O 1
ATOM 648 N N . PHE A 1 90 ? 14.055 -4.960 -17.393 1.00 94.69 90 PHE A N 1
ATOM 649 C CA . PHE A 1 90 ? 14.143 -3.814 -16.504 1.00 94.69 90 PHE A CA 1
ATOM 650 C C . PHE A 1 90 ? 15.546 -3.223 -16.554 1.00 94.69 90 PHE A C 1
ATOM 652 O O . PHE A 1 90 ? 16.533 -3.942 -16.425 1.00 94.69 90 PHE A O 1
ATOM 659 N N . VAL A 1 91 ? 15.631 -1.905 -16.696 1.00 94.19 91 VAL A N 1
ATOM 660 C CA . VAL A 1 91 ? 16.878 -1.152 -16.559 1.00 94.19 91 VAL A CA 1
ATOM 661 C C . VAL A 1 91 ? 16.734 -0.211 -15.372 1.00 94.19 91 VAL A C 1
ATOM 663 O O . VAL A 1 91 ? 15.708 0.455 -15.233 1.00 94.19 91 VAL A O 1
ATOM 666 N N . PHE A 1 92 ? 17.752 -0.147 -14.520 1.00 92.31 92 PHE A N 1
ATOM 667 C CA . PHE A 1 92 ? 17.766 0.687 -13.323 1.00 92.31 92 PHE A CA 1
ATOM 668 C C . PHE A 1 92 ? 18.995 1.594 -13.293 1.00 92.31 92 PHE A C 1
ATOM 670 O O . PHE A 1 92 ? 20.106 1.141 -13.561 1.00 92.31 92 PHE A O 1
ATOM 677 N N . ALA A 1 93 ? 18.795 2.848 -12.887 1.00 91.50 93 ALA A N 1
ATOM 678 C CA . ALA A 1 93 ? 19.861 3.765 -12.499 1.00 91.50 93 ALA A CA 1
ATOM 679 C C . ALA A 1 93 ? 19.677 4.157 -11.029 1.00 91.50 93 ALA A C 1
ATOM 681 O O . ALA A 1 93 ? 18.606 4.639 -10.642 1.00 91.50 93 ALA A O 1
ATOM 682 N N . SER A 1 94 ? 20.703 3.960 -10.204 1.00 89.56 94 SER A N 1
ATOM 683 C CA . SER A 1 94 ? 20.682 4.385 -8.800 1.00 89.56 94 SER A CA 1
ATOM 684 C C . SER A 1 94 ? 22.023 4.934 -8.340 1.00 89.56 94 SER A C 1
ATOM 686 O O . SER A 1 94 ? 23.061 4.702 -8.957 1.00 89.56 94 SER A O 1
ATOM 688 N N . ASP A 1 95 ? 21.987 5.629 -7.211 1.00 88.12 95 ASP A N 1
ATOM 689 C CA . ASP A 1 95 ? 23.188 5.973 -6.464 1.00 88.12 95 ASP A CA 1
ATOM 690 C C . ASP A 1 95 ? 23.776 4.721 -5.769 1.00 88.12 95 ASP A C 1
ATOM 692 O O . ASP A 1 95 ? 22.988 3.883 -5.306 1.00 88.12 95 ASP A O 1
ATOM 696 N N . PRO A 1 96 ? 25.115 4.560 -5.687 1.00 85.19 96 PRO A N 1
ATOM 697 C CA . PRO A 1 96 ? 25.752 3.465 -4.948 1.00 85.19 96 PRO A CA 1
ATOM 698 C C . PRO A 1 96 ? 25.372 3.393 -3.461 1.00 85.19 96 PRO A C 1
ATOM 700 O O . PRO A 1 96 ? 25.247 2.298 -2.919 1.00 85.19 96 PRO A O 1
ATOM 703 N N . GLU A 1 97 ? 25.150 4.533 -2.803 1.00 83.94 97 GLU A N 1
ATOM 704 C CA . GLU A 1 97 ? 24.750 4.621 -1.391 1.00 83.94 97 GLU A CA 1
ATOM 705 C C . GLU A 1 97 ? 23.259 4.315 -1.178 1.00 83.94 97 GLU A C 1
ATOM 707 O O . GLU A 1 97 ? 22.818 4.148 -0.046 1.00 83.94 97 GLU A O 1
ATOM 712 N N . ARG A 1 98 ? 22.470 4.217 -2.257 1.00 75.38 98 ARG A N 1
ATOM 713 C CA . ARG A 1 98 ? 21.020 3.936 -2.236 1.00 75.38 98 ARG A CA 1
ATOM 714 C C . ARG A 1 98 ? 20.682 2.553 -2.792 1.00 75.38 98 ARG A C 1
ATOM 716 O O . ARG A 1 98 ? 19.671 2.368 -3.480 1.00 75.38 98 ARG A O 1
ATOM 723 N N . TYR A 1 99 ? 21.566 1.587 -2.558 1.00 77.25 99 TYR A N 1
ATOM 724 C CA . TYR A 1 99 ? 21.412 0.222 -3.059 1.00 77.25 99 TYR A CA 1
ATOM 725 C C . TYR A 1 99 ? 20.173 -0.486 -2.483 1.00 77.25 99 TYR A C 1
ATOM 727 O O . TYR A 1 99 ? 19.503 -1.243 -3.182 1.00 77.25 99 TYR A O 1
ATOM 735 N N . ASP A 1 100 ? 19.822 -0.182 -1.236 1.00 74.81 100 ASP A N 1
ATOM 736 C CA . ASP A 1 100 ? 18.606 -0.627 -0.552 1.00 74.81 100 ASP A CA 1
ATOM 737 C C . ASP A 1 100 ? 17.328 -0.260 -1.328 1.00 74.81 100 ASP A C 1
ATOM 739 O O . ASP A 1 100 ? 16.479 -1.118 -1.577 1.00 74.81 100 ASP A O 1
ATOM 743 N N . LEU A 1 101 ? 17.225 0.985 -1.803 1.00 75.25 101 LEU A N 1
ATOM 744 C CA . LEU A 1 101 ? 16.086 1.462 -2.591 1.00 75.25 101 LEU A CA 1
ATOM 745 C C . LEU A 1 101 ? 16.003 0.772 -3.957 1.00 75.25 101 LEU A C 1
ATOM 747 O O . LEU A 1 101 ? 14.905 0.516 -4.455 1.00 75.25 101 LEU A O 1
ATOM 751 N N . TYR A 1 102 ? 17.149 0.460 -4.569 1.00 83.69 102 TYR A N 1
ATOM 752 C CA . TYR A 1 102 ? 17.199 -0.320 -5.806 1.00 83.69 102 TYR A CA 1
ATOM 753 C C . TYR A 1 102 ? 16.672 -1.741 -5.585 1.00 83.69 102 TYR A C 1
ATOM 755 O O . TYR A 1 102 ? 15.755 -2.161 -6.292 1.00 83.69 102 TYR A O 1
ATOM 763 N N . VAL A 1 103 ? 17.202 -2.457 -4.588 1.00 83.06 103 VAL A N 1
ATOM 764 C CA . VAL A 1 103 ? 16.778 -3.829 -4.267 1.00 83.06 103 VAL A CA 1
ATOM 765 C C . VAL A 1 103 ? 15.294 -3.860 -3.916 1.00 83.06 103 VAL A C 1
ATOM 767 O O . VAL A 1 103 ? 14.564 -4.736 -4.380 1.00 83.06 103 VAL A O 1
ATOM 770 N N . SER A 1 104 ? 14.831 -2.862 -3.163 1.00 79.62 104 SER A N 1
ATOM 771 C CA . SER A 1 104 ? 13.430 -2.691 -2.804 1.00 79.62 104 SER A CA 1
ATOM 772 C C . SER A 1 104 ? 12.534 -2.551 -4.046 1.00 79.62 104 SER A C 1
ATOM 774 O O . SER A 1 104 ? 11.573 -3.306 -4.223 1.00 79.62 104 SER A O 1
ATOM 776 N N . LYS A 1 105 ? 12.883 -1.653 -4.978 1.00 84.38 105 LYS A N 1
ATOM 777 C CA . LYS A 1 105 ? 12.151 -1.498 -6.246 1.00 84.38 105 LYS A CA 1
ATOM 778 C C . LYS A 1 105 ? 12.201 -2.746 -7.122 1.00 84.38 105 LYS A C 1
ATOM 780 O O . LYS A 1 105 ? 11.180 -3.102 -7.709 1.00 84.38 105 LYS A O 1
ATOM 785 N N . LEU A 1 106 ? 13.359 -3.397 -7.224 1.00 87.44 106 LEU A N 1
ATOM 786 C CA . LEU A 1 106 ? 13.514 -4.617 -8.010 1.00 87.44 106 LEU A CA 1
ATOM 787 C C . LEU A 1 106 ? 12.607 -5.719 -7.461 1.00 87.44 106 LEU A C 1
ATOM 789 O O . LEU A 1 106 ? 11.788 -6.241 -8.208 1.00 87.44 106 LEU A O 1
ATOM 793 N N . SER A 1 107 ? 12.685 -6.013 -6.162 1.00 84.69 107 SER A N 1
ATOM 794 C CA . SER A 1 107 ? 11.841 -7.022 -5.510 1.00 84.69 107 SER A CA 1
ATOM 795 C C . SER A 1 107 ? 10.349 -6.743 -5.730 1.00 84.69 107 SER A C 1
ATOM 797 O O . SER A 1 107 ? 9.592 -7.639 -6.106 1.00 84.69 107 SER A O 1
ATOM 799 N N . ALA A 1 108 ? 9.937 -5.475 -5.626 1.00 82.69 108 ALA A N 1
ATOM 800 C CA . ALA A 1 108 ? 8.563 -5.064 -5.883 1.00 82.69 108 ALA A CA 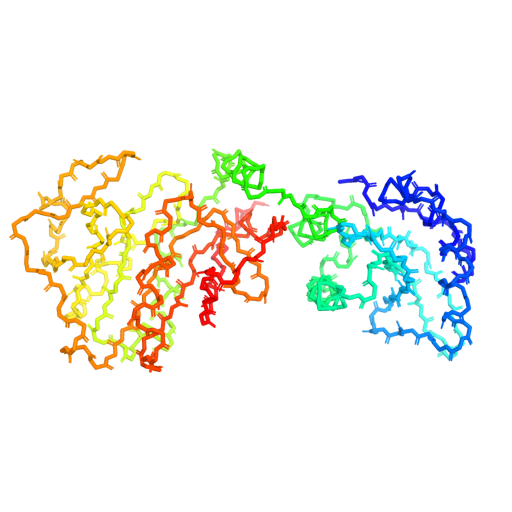1
ATOM 801 C C . ALA A 1 108 ? 8.099 -5.332 -7.328 1.00 82.69 108 ALA A C 1
ATOM 803 O O . ALA A 1 108 ? 6.981 -5.803 -7.560 1.00 82.69 108 ALA A O 1
ATOM 804 N N . LEU A 1 109 ? 8.959 -5.044 -8.310 1.00 88.81 109 LEU A N 1
ATOM 805 C CA . LEU A 1 109 ? 8.686 -5.314 -9.722 1.00 88.81 109 LEU A CA 1
ATOM 806 C C . LEU A 1 109 ? 8.644 -6.813 -10.004 1.00 88.81 109 LEU A C 1
ATOM 808 O O . LEU A 1 109 ? 7.708 -7.262 -10.665 1.00 88.81 109 LEU A O 1
ATOM 812 N N . LEU A 1 110 ? 9.599 -7.577 -9.462 1.00 87.69 110 LEU A N 1
ATOM 813 C CA . LEU A 1 110 ? 9.649 -9.036 -9.575 1.00 87.69 110 LEU A CA 1
ATOM 814 C C . LEU A 1 110 ? 8.379 -9.676 -9.018 1.00 87.69 110 LEU A C 1
ATOM 816 O O . LEU A 1 110 ? 7.746 -10.462 -9.718 1.00 87.69 110 LEU A O 1
ATOM 820 N N . GLY A 1 111 ? 7.930 -9.263 -7.830 1.00 85.06 111 GLY A N 1
ATOM 821 C CA . GLY A 1 111 ? 6.671 -9.724 -7.240 1.00 85.06 111 GLY A CA 1
ATOM 822 C C . GLY A 1 111 ? 5.465 -9.526 -8.164 1.00 85.06 111 GLY A C 1
ATOM 823 O O . GLY A 1 111 ? 4.625 -10.416 -8.282 1.00 85.06 111 GLY A O 1
ATOM 824 N N . CYS A 1 112 ? 5.408 -8.407 -8.895 1.00 86.19 112 CYS A N 1
ATOM 825 C CA . CYS A 1 112 ? 4.351 -8.170 -9.881 1.00 86.19 112 CYS A CA 1
ATOM 826 C C . CYS A 1 112 ? 4.496 -9.070 -11.117 1.00 86.19 112 CYS A C 1
ATOM 828 O O . CYS A 1 112 ? 3.510 -9.632 -11.591 1.00 86.19 112 CYS A O 1
ATOM 830 N N . VAL A 1 113 ? 5.711 -9.220 -11.656 1.00 90.06 113 VAL A N 1
ATOM 831 C CA . VAL A 1 113 ? 5.939 -10.030 -12.862 1.00 90.06 113 VAL A CA 1
ATOM 832 C C . VAL A 1 113 ? 5.998 -11.530 -12.588 1.00 90.06 113 VAL A C 1
ATOM 834 O O . VAL A 1 113 ? 6.029 -12.279 -13.553 1.00 90.06 113 VAL A O 1
ATOM 837 N N . HIS A 1 114 ? 5.956 -12.012 -11.343 1.00 88.19 114 HIS A N 1
ATOM 838 C CA . HIS A 1 114 ? 5.746 -13.437 -11.046 1.00 88.19 114 HIS A CA 1
ATOM 839 C C . HIS A 1 114 ? 4.314 -13.902 -11.367 1.00 88.19 114 HIS A C 1
ATOM 841 O O . HIS A 1 114 ? 4.121 -15.070 -11.721 1.00 88.19 114 HIS A O 1
ATOM 847 N N . ASP A 1 115 ? 3.329 -12.999 -11.366 1.00 87.12 115 ASP A N 1
ATOM 848 C CA . ASP A 1 115 ? 1.967 -13.301 -11.810 1.00 87.12 115 ASP A CA 1
ATOM 849 C C . ASP A 1 115 ? 1.893 -13.452 -13.341 1.00 87.12 115 ASP A C 1
ATOM 851 O O . ASP A 1 115 ? 2.198 -12.533 -14.110 1.00 87.12 115 ASP A O 1
ATOM 855 N N . LEU A 1 116 ? 1.444 -14.624 -13.803 1.00 89.94 116 LEU A N 1
ATOM 856 C CA . LEU A 1 116 ? 1.313 -14.935 -15.230 1.00 89.94 116 LEU A CA 1
ATOM 857 C C . LEU A 1 116 ? 0.339 -13.987 -15.936 1.00 89.94 116 LEU A C 1
ATOM 859 O O . LEU A 1 116 ? 0.579 -13.603 -17.083 1.00 89.94 116 LEU A O 1
ATOM 863 N N . HIS A 1 117 ? -0.748 -13.600 -15.266 1.00 91.19 117 HIS A N 1
ATOM 864 C CA . HIS A 1 117 ? -1.748 -12.714 -15.853 1.00 91.19 117 HIS A CA 1
ATOM 865 C C . HIS A 1 117 ? -1.203 -11.297 -16.035 1.00 91.19 117 HIS A C 1
ATOM 867 O O . HIS A 1 117 ? -1.421 -10.704 -17.090 1.00 91.19 117 HIS A O 1
ATOM 873 N N . THR A 1 118 ? -0.428 -10.798 -15.068 1.00 90.12 118 THR A N 1
ATOM 874 C CA . THR A 1 118 ? 0.307 -9.532 -15.168 1.00 90.12 118 THR A CA 1
ATOM 875 C C . THR A 1 118 ? 1.285 -9.559 -16.334 1.00 90.12 118 THR A C 1
ATOM 877 O O . THR A 1 118 ? 1.256 -8.648 -17.160 1.00 90.12 118 THR A O 1
ATOM 880 N N . ARG A 1 119 ? 2.102 -10.615 -16.472 1.00 93.44 119 ARG A N 1
ATOM 881 C CA . ARG A 1 119 ? 3.027 -10.744 -17.615 1.00 93.44 119 ARG A CA 1
ATOM 882 C C . ARG A 1 119 ? 2.288 -10.737 -18.948 1.00 93.44 119 ARG A C 1
ATOM 884 O O . ARG A 1 119 ? 2.657 -9.987 -19.844 1.00 93.44 119 ARG A O 1
ATOM 891 N N . LYS A 1 120 ? 1.224 -11.531 -19.079 1.00 92.81 120 LYS A N 1
ATOM 892 C CA . LYS A 1 120 ? 0.425 -11.583 -20.310 1.00 92.81 120 LYS A CA 1
ATOM 893 C C . LYS A 1 120 ? -0.198 -10.221 -20.633 1.00 92.81 120 LYS A C 1
ATOM 895 O O . LYS A 1 120 ? -0.127 -9.780 -21.773 1.00 92.81 120 LYS 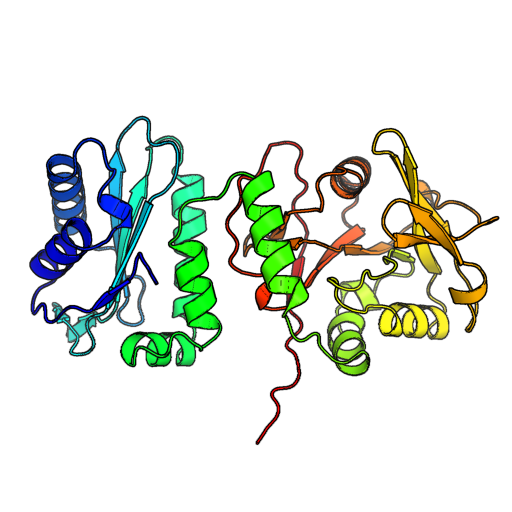A O 1
ATOM 900 N N . ALA A 1 121 ? -0.744 -9.537 -19.629 1.00 92.56 121 ALA A N 1
ATOM 901 C CA . ALA A 1 121 ? -1.297 -8.198 -19.791 1.00 92.56 121 ALA A CA 1
ATOM 902 C C . ALA A 1 121 ? -0.234 -7.173 -20.223 1.00 92.56 121 ALA A C 1
ATOM 904 O O . ALA A 1 121 ? -0.516 -6.372 -21.109 1.00 92.56 121 ALA A O 1
ATOM 905 N N . LEU A 1 122 ? 0.989 -7.222 -19.672 1.00 92.75 122 LEU A N 1
ATOM 906 C CA . LEU A 1 122 ? 2.104 -6.378 -20.130 1.00 92.75 122 LEU A CA 1
ATOM 907 C C . LEU A 1 122 ? 2.424 -6.614 -21.607 1.00 92.75 122 LEU A C 1
ATOM 909 O O . LEU A 1 122 ? 2.522 -5.653 -22.365 1.00 92.75 122 LEU A O 1
ATOM 913 N N . LEU A 1 123 ? 2.576 -7.880 -22.009 1.00 93.38 123 LEU A N 1
ATOM 914 C CA . LEU A 1 123 ? 2.941 -8.248 -23.382 1.00 93.38 123 LEU A CA 1
ATOM 915 C C . LEU A 1 123 ? 1.874 -7.838 -24.400 1.00 93.38 123 LEU A C 1
ATOM 917 O O . LEU A 1 123 ? 2.204 -7.486 -25.527 1.00 93.38 123 LEU A O 1
ATOM 921 N N . GLU A 1 124 ? 0.607 -7.847 -23.990 1.00 93.38 124 GLU A N 1
ATOM 922 C CA . GLU A 1 124 ? -0.540 -7.437 -24.806 1.00 93.38 124 GLU A CA 1
ATOM 923 C C . GLU A 1 124 ? -0.846 -5.930 -24.716 1.00 93.38 124 GLU A C 1
ATOM 925 O O . GLU A 1 124 ? -1.778 -5.460 -25.364 1.00 93.38 124 GLU A O 1
ATOM 930 N N . GLY A 1 125 ? -0.109 -5.162 -23.903 1.00 90.38 125 GLY A N 1
ATOM 931 C CA . GLY A 1 125 ? -0.354 -3.727 -23.712 1.00 90.38 125 GLY A CA 1
ATOM 932 C C . GLY A 1 125 ? -1.647 -3.387 -22.959 1.00 90.38 125 GLY A C 1
ATOM 933 O O . GLY A 1 125 ? -2.186 -2.294 -23.122 1.00 90.38 125 GLY A O 1
ATOM 934 N N . ARG A 1 126 ? -2.149 -4.296 -22.117 1.00 89.44 126 ARG A N 1
ATOM 935 C CA . ARG A 1 126 ? -3.366 -4.126 -21.305 1.00 89.44 126 ARG A CA 1
ATOM 936 C C . ARG A 1 126 ? -3.087 -3.396 -19.989 1.00 89.44 126 ARG A C 1
ATOM 938 O O . ARG A 1 126 ? -2.998 -3.999 -18.917 1.00 89.44 126 ARG A O 1
ATOM 945 N N . PHE A 1 127 ? -2.913 -2.077 -20.074 1.00 83.31 127 PHE A N 1
ATOM 946 C CA . PHE A 1 127 ? -2.566 -1.200 -18.944 1.00 83.31 127 PHE A CA 1
ATOM 947 C C . PHE A 1 127 ? -3.676 -1.005 -17.903 1.00 83.31 127 PHE A C 1
ATOM 949 O O . PHE A 1 127 ? -3.414 -0.506 -16.808 1.00 83.31 127 PHE A O 1
ATOM 956 N N . GLU A 1 128 ? -4.910 -1.380 -18.219 1.00 78.06 128 GLU A N 1
ATOM 957 C CA . GLU A 1 128 ? -6.028 -1.426 -17.280 1.00 78.06 128 GLU A CA 1
ATOM 958 C C . GLU A 1 128 ? -5.889 -2.559 -16.257 1.00 78.06 128 GLU A C 1
ATOM 960 O O . GLU A 1 128 ? -6.530 -2.523 -15.207 1.00 78.06 128 GLU A O 1
ATOM 965 N N . TYR A 1 129 ? -5.043 -3.556 -16.538 1.00 80.75 129 TYR A N 1
ATOM 966 C CA . TYR A 1 129 ? -4.803 -4.656 -15.621 1.00 80.75 129 TYR A CA 1
ATOM 967 C C . TYR A 1 129 ? -4.043 -4.176 -14.381 1.00 80.75 129 TYR A C 1
ATOM 969 O O . TYR A 1 129 ? -2.999 -3.527 -14.469 1.00 80.75 129 TYR A O 1
ATOM 977 N N . SER A 1 130 ? -4.541 -4.531 -13.202 1.00 75.50 130 SER A N 1
ATOM 978 C CA . SER A 1 130 ? -4.077 -3.965 -11.936 1.00 75.50 130 SER A CA 1
ATOM 979 C C . SER A 1 130 ? -2.603 -4.262 -11.622 1.00 75.50 130 SER A C 1
ATOM 981 O O . SER A 1 130 ? -1.878 -3.395 -11.131 1.00 75.50 130 SER A O 1
ATOM 983 N N . GLY A 1 131 ? -2.103 -5.444 -11.993 1.00 83.19 131 GLY A N 1
ATOM 984 C CA . GLY A 1 131 ? -0.673 -5.766 -11.915 1.00 83.19 131 GLY A CA 1
ATOM 985 C C . GLY A 1 131 ? 0.200 -4.846 -12.780 1.00 83.19 131 GLY A C 1
ATOM 986 O O . GLY A 1 131 ? 1.263 -4.404 -12.346 1.00 83.19 131 GLY A O 1
ATOM 987 N N . VAL A 1 132 ? -0.280 -4.468 -13.971 1.00 85.50 132 VAL A N 1
ATOM 988 C CA . VAL A 1 132 ? 0.419 -3.534 -14.871 1.00 85.50 132 VAL A CA 1
ATOM 989 C C . VAL A 1 132 ? 0.416 -2.118 -14.295 1.00 85.50 132 VAL A C 1
ATOM 991 O O . VAL A 1 132 ? 1.429 -1.416 -14.357 1.00 85.50 132 VAL A O 1
ATOM 994 N N . GLN A 1 133 ? -0.695 -1.702 -13.682 1.00 80.88 133 GLN A N 1
ATOM 995 C CA . GLN A 1 133 ? -0.790 -0.412 -12.997 1.00 80.88 133 GLN A CA 1
ATOM 996 C C . GLN A 1 133 ? 0.199 -0.315 -11.829 1.00 80.88 133 GLN A C 1
ATOM 998 O O . GLN A 1 133 ? 0.871 0.710 -11.690 1.00 80.88 133 GLN A O 1
ATOM 1003 N N . ARG A 1 134 ? 0.358 -1.393 -11.046 1.00 81.06 134 ARG A N 1
ATOM 1004 C CA . ARG A 1 134 ? 1.362 -1.473 -9.972 1.00 81.06 134 ARG A CA 1
ATOM 1005 C C . ARG A 1 134 ? 2.783 -1.320 -10.506 1.00 81.06 134 ARG A C 1
ATOM 1007 O O . ARG A 1 134 ? 3.528 -0.485 -9.997 1.00 81.06 134 ARG A O 1
ATOM 1014 N N . ILE A 1 135 ? 3.131 -2.032 -11.580 1.00 87.94 135 ILE A N 1
ATOM 1015 C CA . ILE A 1 135 ? 4.439 -1.903 -12.245 1.00 87.94 135 ILE A CA 1
ATOM 1016 C C . ILE A 1 135 ? 4.683 -0.463 -12.700 1.00 87.94 135 ILE A C 1
ATOM 1018 O O . ILE A 1 135 ? 5.719 0.115 -12.378 1.00 87.94 135 ILE A O 1
ATOM 1022 N N . CYS A 1 136 ? 3.709 0.159 -13.370 1.00 84.81 136 CYS A N 1
ATOM 1023 C CA . CYS A 1 136 ? 3.803 1.566 -13.769 1.00 84.81 136 CYS A CA 1
ATOM 1024 C C . CYS A 1 136 ? 4.054 2.494 -12.572 1.00 84.81 136 CYS A C 1
ATOM 1026 O O . CYS A 1 136 ? 4.789 3.472 -12.693 1.00 84.81 136 CYS A O 1
ATOM 1028 N N . GLY A 1 137 ? 3.428 2.210 -11.430 1.00 80.19 137 GLY A N 1
ATOM 1029 C CA . GLY A 1 137 ? 3.618 2.947 -10.188 1.00 80.19 137 GLY A CA 1
ATOM 1030 C C . GLY A 1 137 ? 5.043 2.851 -9.644 1.00 80.19 137 GLY A C 1
ATOM 1031 O O . GLY A 1 137 ? 5.634 3.880 -9.318 1.00 80.19 137 GLY A O 1
ATOM 1032 N N . ILE A 1 138 ? 5.617 1.644 -9.622 1.00 83.81 138 ILE A N 1
ATOM 1033 C CA . ILE A 1 138 ? 6.974 1.378 -9.111 1.00 83.81 138 ILE A CA 1
ATOM 1034 C C . ILE A 1 138 ? 8.065 1.956 -10.030 1.00 83.81 138 ILE A C 1
ATOM 1036 O O . ILE A 1 138 ? 9.087 2.463 -9.550 1.00 83.81 138 ILE A O 1
ATOM 1040 N N . LEU A 1 139 ? 7.848 1.915 -11.351 1.00 86.81 139 LEU A N 1
ATOM 1041 C CA . LEU A 1 139 ? 8.782 2.464 -12.343 1.00 86.81 139 LEU A CA 1
ATOM 1042 C C . LEU A 1 139 ? 8.921 3.988 -12.257 1.00 86.81 139 LEU A C 1
ATOM 1044 O O . LEU A 1 139 ? 9.939 4.542 -12.669 1.00 86.81 139 LEU A O 1
ATOM 1048 N N . ASN A 1 140 ? 7.919 4.685 -11.728 1.00 80.81 140 ASN A N 1
ATOM 1049 C CA . ASN A 1 140 ? 7.993 6.130 -11.556 1.00 80.81 140 ASN A CA 1
ATOM 1050 C C . ASN A 1 140 ? 8.951 6.508 -10.402 1.00 80.81 140 ASN A C 1
ATOM 1052 O O . ASN A 1 140 ? 9.154 5.730 -9.458 1.00 80.81 140 ASN A O 1
ATOM 1056 N N . PRO A 1 141 ? 9.572 7.700 -10.450 1.00 70.75 141 PRO A N 1
ATOM 1057 C CA . PRO A 1 141 ? 10.388 8.192 -9.346 1.00 70.75 141 PRO A CA 1
ATOM 1058 C C . PRO A 1 141 ? 9.563 8.296 -8.056 1.00 70.75 141 PRO A C 1
ATOM 1060 O O . PRO A 1 141 ? 8.349 8.510 -8.091 1.00 70.75 141 PRO A O 1
ATOM 1063 N N . SER A 1 142 ? 10.239 8.126 -6.916 1.00 70.06 142 SER A N 1
ATOM 1064 C CA . SER A 1 142 ? 9.605 8.290 -5.605 1.00 70.06 142 SER A CA 1
ATOM 1065 C C . SER A 1 142 ? 9.099 9.724 -5.466 1.00 70.06 142 SER A C 1
ATOM 1067 O O . SER A 1 142 ? 9.871 10.672 -5.623 1.00 70.06 142 SER A O 1
ATOM 1069 N N . LEU A 1 143 ? 7.800 9.880 -5.219 1.00 74.31 143 LEU A N 1
ATOM 1070 C CA . LEU A 1 143 ? 7.174 11.186 -5.039 1.00 74.31 143 LEU A CA 1
ATOM 1071 C C . LEU A 1 143 ? 7.497 11.712 -3.644 1.00 74.31 143 LEU A C 1
ATOM 1073 O O . LEU A 1 143 ? 7.478 10.945 -2.683 1.00 74.31 143 LEU A O 1
ATOM 1077 N N . GLY A 1 144 ? 7.689 13.024 -3.482 1.00 82.06 144 GLY A N 1
ATOM 1078 C CA . GLY A 1 144 ? 7.753 13.596 -2.134 1.00 82.06 144 GLY A CA 1
ATOM 1079 C C . GLY A 1 144 ? 6.472 13.267 -1.354 1.00 82.06 144 GLY A C 1
ATOM 1080 O O . GLY A 1 144 ? 5.390 13.235 -1.944 1.00 82.06 144 GLY A O 1
ATOM 1081 N N . LYS A 1 145 ? 6.539 13.053 -0.026 1.00 87.69 145 LYS A N 1
ATOM 1082 C CA . LYS A 1 145 ? 5.366 12.613 0.771 1.00 87.69 145 LYS A CA 1
ATOM 1083 C C . LYS A 1 145 ? 4.109 13.458 0.507 1.00 87.69 145 LYS A C 1
ATOM 1085 O O . LYS A 1 145 ? 3.005 12.927 0.458 1.00 87.69 145 LYS A O 1
ATOM 1090 N N . LYS A 1 146 ? 4.245 14.776 0.307 1.00 89.31 146 LYS A N 1
ATOM 1091 C CA . LYS A 1 146 ? 3.117 15.672 -0.018 1.00 89.31 146 LYS A CA 1
ATOM 1092 C C . LYS A 1 146 ? 2.461 15.337 -1.366 1.00 89.31 146 LYS A C 1
ATOM 1094 O O . LYS A 1 146 ? 1.236 15.266 -1.440 1.00 89.31 146 LYS A O 1
ATOM 1099 N N . GLU A 1 147 ? 3.259 15.120 -2.404 1.00 87.31 147 GLU A N 1
ATOM 1100 C CA . GLU A 1 147 ? 2.795 14.762 -3.749 1.00 87.31 147 GLU A CA 1
ATOM 1101 C C . GLU A 1 147 ? 2.195 13.357 -3.765 1.00 87.31 147 GLU A C 1
ATOM 1103 O O . GLU A 1 147 ? 1.105 13.156 -4.303 1.00 87.31 147 GLU A O 1
ATOM 1108 N N . ALA A 1 148 ? 2.847 12.409 -3.086 1.00 89.50 148 ALA A N 1
ATOM 1109 C CA . ALA A 1 148 ? 2.352 11.050 -2.919 1.00 89.50 148 ALA A CA 1
ATOM 1110 C C . ALA A 1 148 ? 0.962 11.037 -2.259 1.00 89.50 148 ALA A C 1
ATOM 1112 O O . ALA A 1 148 ? 0.047 10.388 -2.763 1.00 89.50 148 ALA A O 1
ATOM 1113 N N . ARG A 1 149 ? 0.761 11.826 -1.189 1.00 94.62 149 ARG A N 1
ATOM 1114 C CA . ARG A 1 149 ? -0.547 11.963 -0.520 1.00 94.62 149 ARG A CA 1
ATOM 1115 C C . ARG A 1 149 ? -1.602 12.551 -1.449 1.00 94.62 149 ARG A C 1
ATOM 1117 O O . ARG A 1 149 ? -2.734 12.077 -1.451 1.00 94.62 149 ARG A O 1
ATOM 1124 N N . HIS A 1 150 ? -1.249 13.575 -2.228 1.00 93.19 150 HIS A N 1
ATOM 1125 C CA . HIS A 1 150 ? -2.176 14.196 -3.173 1.00 93.19 150 HIS A CA 1
ATOM 1126 C C . HIS A 1 150 ? -2.623 13.202 -4.253 1.00 93.19 150 HIS A C 1
ATOM 1128 O O . HIS A 1 150 ? -3.821 13.048 -4.491 1.00 93.19 150 HIS A O 1
ATOM 1134 N N . LYS A 1 151 ? -1.669 12.474 -4.846 1.00 88.94 151 LYS A N 1
ATOM 1135 C CA . LYS A 1 151 ? -1.938 11.426 -5.835 1.00 88.94 151 LYS A CA 1
ATOM 1136 C C . LYS A 1 151 ? -2.810 10.313 -5.253 1.00 88.94 151 LYS A C 1
ATOM 1138 O O . LYS A 1 151 ? -3.832 9.979 -5.846 1.00 88.94 151 LYS A O 1
ATOM 1143 N N . ALA A 1 152 ? -2.453 9.803 -4.074 1.00 92.44 152 ALA A N 1
ATOM 1144 C CA . ALA A 1 152 ? -3.206 8.761 -3.381 1.00 92.44 152 ALA A CA 1
ATOM 1145 C C . ALA A 1 152 ? -4.652 9.185 -3.109 1.00 92.44 152 ALA A C 1
ATOM 1147 O O . ALA A 1 152 ? -5.586 8.473 -3.461 1.00 92.44 152 ALA A O 1
ATOM 1148 N N . LEU A 1 153 ? -4.859 10.387 -2.562 1.00 93.81 153 LEU A N 1
ATOM 1149 C CA . LEU A 1 153 ? -6.200 10.920 -2.316 1.00 93.81 153 LEU A CA 1
ATOM 1150 C C . LEU A 1 153 ? -7.006 11.079 -3.604 1.00 93.81 153 LEU A C 1
ATOM 1152 O O . LEU A 1 153 ? -8.204 10.805 -3.602 1.00 93.81 153 LEU A O 1
ATOM 1156 N N . SER A 1 154 ? -6.376 11.521 -4.694 1.00 91.44 154 SER A N 1
ATOM 1157 C CA . SER A 1 154 ? -7.059 11.631 -5.983 1.00 91.44 154 SER A CA 1
ATOM 1158 C C . SER A 1 154 ? -7.511 10.269 -6.504 1.00 91.44 154 SER A C 1
ATOM 1160 O O . SER A 1 154 ? -8.624 10.171 -7.008 1.00 91.44 154 SER A O 1
ATOM 1162 N N . MET A 1 155 ? -6.679 9.233 -6.370 1.00 89.00 155 MET A N 1
ATOM 1163 C CA . MET A 1 155 ? -7.024 7.868 -6.781 1.00 89.00 155 MET A CA 1
ATOM 1164 C C . MET A 1 155 ? -8.118 7.271 -5.890 1.00 89.00 155 MET A C 1
ATOM 1166 O O . MET A 1 155 ? -9.062 6.672 -6.390 1.00 89.00 155 MET A O 1
ATOM 1170 N N . LEU A 1 156 ? -8.035 7.475 -4.574 1.00 92.25 156 LEU A N 1
ATOM 1171 C CA . LEU A 1 156 ? -8.992 6.908 -3.621 1.00 92.25 156 LEU A CA 1
ATOM 1172 C C . LEU A 1 156 ? -10.388 7.524 -3.725 1.00 92.25 156 LEU A C 1
ATOM 1174 O O . LEU A 1 156 ? -11.372 6.853 -3.441 1.00 92.25 156 LEU A O 1
ATOM 1178 N N . ARG A 1 157 ? -10.498 8.785 -4.160 1.00 92.00 157 ARG A N 1
ATOM 1179 C CA . ARG A 1 157 ? -11.798 9.436 -4.400 1.00 92.00 157 ARG A CA 1
ATOM 1180 C C . ARG A 1 157 ? -12.586 8.816 -5.554 1.00 92.00 157 ARG A C 1
ATOM 1182 O O . ARG A 1 157 ? -13.802 8.966 -5.582 1.00 92.00 157 ARG A O 1
ATOM 1189 N N . SER A 1 158 ? -11.911 8.164 -6.499 1.00 87.62 158 SER A N 1
ATOM 1190 C CA . SER A 1 158 ? -12.530 7.482 -7.641 1.00 87.62 158 SER A CA 1
ATOM 1191 C C . SER A 1 158 ? -12.449 5.957 -7.550 1.00 87.62 158 SER A C 1
ATOM 1193 O O . SER A 1 158 ? -12.892 5.270 -8.470 1.00 87.62 158 SER A O 1
ATOM 1195 N N . ALA A 1 159 ? -11.881 5.419 -6.469 1.00 88.56 159 ALA A N 1
ATOM 1196 C CA . ALA A 1 159 ? -11.714 3.988 -6.293 1.00 88.56 159 ALA A CA 1
ATOM 1197 C C . ALA A 1 159 ? -13.027 3.300 -5.897 1.00 88.56 159 ALA A C 1
ATOM 1199 O O . ALA A 1 159 ? -13.884 3.870 -5.220 1.00 88.56 159 ALA A O 1
ATOM 1200 N N . SER A 1 160 ? -13.152 2.034 -6.295 1.00 90.56 160 SER A N 1
ATOM 1201 C CA . SER A 1 160 ? -14.164 1.133 -5.751 1.00 90.56 160 SER A CA 1
ATOM 1202 C C . SER A 1 160 ? -13.612 0.474 -4.489 1.00 90.56 160 SER A C 1
ATOM 1204 O O . SER A 1 160 ? -12.475 0.002 -4.485 1.00 90.56 160 SER A O 1
ATOM 1206 N N . PHE A 1 161 ? -14.413 0.459 -3.427 1.00 92.50 161 PHE A N 1
ATOM 1207 C CA . PHE A 1 161 ? -14.084 -0.217 -2.176 1.00 92.50 161 PHE A CA 1
ATOM 1208 C C . PHE A 1 161 ? -14.835 -1.553 -2.081 1.00 92.50 161 PHE A C 1
ATOM 1210 O O . PHE A 1 161 ? -15.930 -1.683 -2.636 1.00 92.50 161 PHE A O 1
ATOM 1217 N N . PRO A 1 162 ? -14.248 -2.573 -1.430 1.00 93.88 162 PRO A N 1
ATOM 1218 C CA . PRO A 1 162 ? -14.899 -3.862 -1.210 1.00 93.88 162 PRO A CA 1
ATOM 1219 C C . PRO A 1 162 ? -16.170 -3.728 -0.357 1.00 93.88 162 PRO A C 1
ATOM 1221 O O . PRO A 1 162 ? -16.346 -2.759 0.382 1.00 93.88 162 PRO A O 1
ATOM 1224 N N . SER A 1 163 ? -17.050 -4.729 -0.459 1.00 95.19 163 SER A N 1
ATOM 1225 C CA . SER A 1 163 ? -18.212 -4.852 0.429 1.00 95.19 163 SER A CA 1
ATOM 1226 C C . SER A 1 163 ? -17.772 -5.097 1.875 1.00 95.19 163 SER A C 1
ATOM 1228 O O . SER A 1 163 ? -16.666 -5.591 2.108 1.00 95.19 163 SER A O 1
ATOM 1230 N N . ARG A 1 164 ? -18.633 -4.784 2.852 1.00 94.56 164 ARG A N 1
ATOM 1231 C CA . ARG A 1 164 ? -18.301 -4.997 4.271 1.00 94.56 164 ARG A CA 1
ATOM 1232 C C . ARG A 1 164 ? -18.090 -6.473 4.574 1.00 94.56 164 ARG A C 1
ATOM 1234 O O . ARG A 1 164 ? -17.197 -6.805 5.339 1.00 94.56 164 ARG A O 1
ATOM 1241 N N . GLU A 1 165 ? -18.873 -7.336 3.942 1.00 95.69 165 GLU A N 1
ATOM 1242 C CA . GLU A 1 165 ? -18.799 -8.788 4.072 1.00 95.69 165 GLU A CA 1
ATOM 1243 C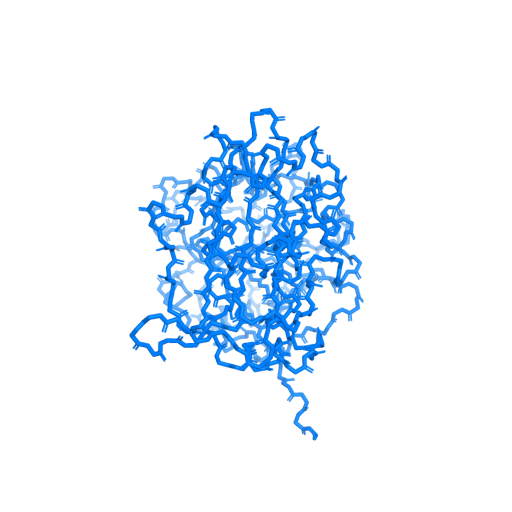 C . GLU A 1 165 ? -17.430 -9.290 3.599 1.00 95.69 165 GLU A C 1
ATOM 1245 O O . GLU A 1 165 ? -16.739 -9.980 4.337 1.00 95.69 165 GLU A O 1
ATOM 1250 N N . THR A 1 166 ? -16.963 -8.823 2.434 1.00 96.06 166 THR A N 1
ATOM 1251 C CA . THR A 1 166 ? -15.618 -9.151 1.928 1.00 96.06 166 THR A CA 1
ATOM 1252 C C . THR A 1 166 ? -14.510 -8.694 2.879 1.00 96.06 166 THR A C 1
ATOM 1254 O O . THR A 1 166 ? -13.506 -9.387 3.033 1.00 96.06 166 THR A O 1
ATOM 1257 N N . VAL A 1 167 ? -14.667 -7.526 3.510 1.00 97.50 167 VAL A N 1
ATOM 1258 C CA . VAL A 1 167 ? -13.687 -7.021 4.483 1.00 97.50 167 VAL A CA 1
ATOM 1259 C C . VAL A 1 167 ? -13.683 -7.873 5.752 1.00 97.50 167 VAL A C 1
ATOM 1261 O O . VAL A 1 167 ? -12.609 -8.198 6.252 1.00 97.50 167 VAL A O 1
ATOM 1264 N N . VAL A 1 168 ? -14.860 -8.260 6.250 1.00 97.69 168 VAL A N 1
ATOM 1265 C CA . VAL A 1 168 ? -14.998 -9.166 7.399 1.00 97.69 168 VAL A CA 1
ATOM 1266 C C . VAL A 1 168 ? -14.334 -10.503 7.111 1.00 97.69 168 VAL A C 1
ATOM 1268 O O . VAL A 1 168 ? -13.477 -10.914 7.886 1.00 97.69 168 VAL A O 1
ATOM 1271 N N . ASP A 1 169 ? -14.652 -11.136 5.984 1.00 96.00 169 ASP A N 1
ATOM 1272 C CA . ASP A 1 169 ? -14.089 -12.438 5.616 1.00 96.00 169 ASP A CA 1
ATOM 1273 C C . ASP A 1 169 ? -12.558 -12.386 5.522 1.00 96.00 169 ASP A C 1
ATOM 1275 O O . ASP A 1 169 ? -11.869 -13.268 6.032 1.00 96.00 169 ASP A O 1
ATOM 1279 N N . ALA A 1 170 ? -12.016 -11.330 4.906 1.00 95.81 170 ALA A N 1
ATOM 1280 C CA . ALA A 1 170 ? -10.577 -11.172 4.734 1.00 95.81 170 ALA A CA 1
ATOM 1281 C C . ALA A 1 170 ? -9.843 -10.937 6.062 1.00 95.81 170 ALA A C 1
ATOM 1283 O O . ALA A 1 170 ? -8.785 -11.518 6.285 1.00 95.81 170 ALA A O 1
ATOM 1284 N N . VAL A 1 171 ? -10.381 -10.082 6.937 1.00 97.50 171 VAL A N 1
ATOM 1285 C CA . VAL A 1 171 ? -9.700 -9.689 8.180 1.00 97.50 171 VAL A CA 1
ATOM 1286 C C . VAL A 1 171 ? -9.932 -10.711 9.289 1.00 97.50 171 VAL A C 1
ATOM 1288 O O . VAL A 1 171 ? -8.983 -11.118 9.956 1.00 97.50 171 VAL A O 1
ATOM 1291 N N . CYS A 1 172 ? -11.169 -11.165 9.487 1.00 97.25 172 CYS A N 1
ATOM 1292 C CA . CYS A 1 172 ? -11.515 -12.041 10.605 1.00 97.25 172 CYS A CA 1
ATOM 1293 C C . CYS A 1 172 ? -10.985 -13.474 10.454 1.00 97.25 172 CYS A C 1
ATOM 1295 O O . CYS A 1 172 ? -10.923 -14.194 11.446 1.00 97.25 172 CYS A O 1
ATOM 1297 N N . ALA A 1 173 ? -10.573 -13.877 9.249 1.00 95.81 173 ALA A N 1
ATOM 1298 C CA . ALA A 1 173 ? -9.913 -15.159 9.006 1.00 95.81 173 ALA A CA 1
ATOM 1299 C C . ALA A 1 173 ? -8.404 -15.154 9.328 1.00 95.81 173 ALA A C 1
ATOM 1301 O O . ALA A 1 173 ? -7.758 -16.198 9.240 1.00 95.81 173 ALA A O 1
ATOM 1302 N N . THR A 1 174 ? -7.818 -14.001 9.665 1.00 96.06 174 THR A N 1
ATOM 1303 C CA . THR A 1 174 ? -6.378 -13.910 9.936 1.00 96.06 174 THR A CA 1
ATOM 1304 C C . THR A 1 174 ? -6.015 -14.411 11.338 1.00 96.06 174 THR A C 1
ATOM 1306 O O . THR A 1 174 ? -6.765 -14.155 12.284 1.00 96.06 174 THR A O 1
ATOM 1309 N N . PRO A 1 175 ? -4.843 -15.058 11.519 1.00 95.12 175 PRO A N 1
ATOM 1310 C CA . PRO A 1 175 ? -4.384 -15.487 12.842 1.00 95.12 175 PRO A CA 1
ATOM 1311 C C . PRO A 1 175 ? -4.301 -14.329 13.836 1.00 95.12 175 PRO A C 1
ATOM 1313 O O . PRO A 1 175 ? -4.786 -14.439 14.956 1.00 95.12 175 PRO A O 1
ATOM 1316 N N . CYS A 1 176 ? -3.795 -13.169 13.399 1.00 94.31 176 CYS A N 1
ATOM 1317 C CA . CYS A 1 176 ? -3.687 -12.001 14.267 1.00 94.31 176 CYS A CA 1
ATOM 1318 C C . CYS A 1 176 ? -5.049 -11.531 14.802 1.00 94.31 176 CYS A C 1
ATOM 1320 O O . CYS A 1 176 ? -5.121 -11.123 15.957 1.00 94.31 176 CYS A O 1
ATOM 1322 N N . PHE A 1 177 ? -6.135 -11.619 14.025 1.00 97.69 177 PHE A N 1
ATOM 1323 C CA . PHE A 1 177 ? -7.481 -11.311 14.519 1.00 97.69 177 PHE A CA 1
ATOM 1324 C C . PHE A 1 177 ? -8.026 -12.403 15.450 1.00 97.69 177 PHE A C 1
ATOM 1326 O O . PHE A 1 177 ? -8.629 -12.098 16.483 1.00 97.69 177 PHE A O 1
ATOM 1333 N N . ILE A 1 178 ? -7.845 -13.672 15.075 1.00 97.25 178 ILE A N 1
ATOM 1334 C CA . ILE A 1 178 ? -8.367 -14.823 15.823 1.00 97.25 178 ILE A CA 1
ATOM 1335 C C . ILE A 1 178 ? -7.742 -14.871 17.222 1.00 97.25 178 ILE A C 1
ATOM 1337 O O . ILE A 1 178 ? -8.485 -14.920 18.207 1.00 97.25 178 ILE A O 1
ATOM 1341 N N . ASP A 1 179 ? -6.417 -14.746 17.297 1.00 95.38 179 ASP A N 1
ATOM 1342 C CA . ASP A 1 179 ? -5.609 -14.947 18.506 1.00 95.38 179 ASP A CA 1
ATOM 1343 C C . ASP A 1 179 ? -5.539 -13.708 19.424 1.00 95.38 179 ASP A C 1
ATOM 1345 O O . ASP A 1 179 ? -5.017 -13.788 20.537 1.00 95.38 179 ASP A O 1
ATOM 1349 N N . SER A 1 180 ? -6.058 -12.555 18.982 1.00 97.06 180 SER A N 1
ATOM 1350 C CA . SER A 1 180 ? -6.035 -11.315 19.774 1.00 97.06 180 SER A CA 1
ATOM 1351 C C . SER A 1 180 ? -7.334 -11.073 20.530 1.00 97.06 180 SER A C 1
ATOM 1353 O O . SER A 1 180 ? -8.411 -11.061 19.928 1.00 97.06 180 SER A O 1
ATOM 1355 N N . ASP A 1 181 ? -7.245 -10.785 21.826 1.00 95.88 181 ASP A N 1
ATOM 1356 C CA . ASP A 1 181 ? -8.405 -10.376 22.630 1.00 95.88 181 ASP A CA 1
ATOM 1357 C C . ASP A 1 181 ? -8.747 -8.893 22.459 1.00 95.88 181 ASP A C 1
ATOM 1359 O O . ASP A 1 181 ? -9.914 -8.506 22.584 1.00 95.88 181 ASP A O 1
ATOM 1363 N N . ASP A 1 182 ? -7.748 -8.064 22.149 1.00 97.88 182 ASP A N 1
ATOM 1364 C CA . ASP A 1 182 ? -7.910 -6.637 21.895 1.00 97.88 182 ASP A CA 1
ATOM 1365 C C . ASP A 1 182 ? -7.827 -6.319 20.400 1.00 97.88 182 ASP A C 1
ATOM 1367 O O . ASP A 1 182 ? -6.863 -6.651 19.713 1.00 97.88 182 ASP A O 1
ATOM 1371 N N . ILE A 1 183 ? -8.840 -5.621 19.889 1.00 98.25 183 ILE A N 1
ATOM 1372 C CA . ILE A 1 183 ? -8.893 -5.132 18.512 1.00 98.25 183 ILE A CA 1
ATOM 1373 C C . ILE A 1 183 ? -8.848 -3.606 18.537 1.00 98.25 183 ILE A C 1
ATOM 1375 O O . ILE A 1 183 ? -9.801 -2.940 18.950 1.00 98.25 183 ILE A O 1
ATOM 1379 N N . LEU A 1 184 ? -7.738 -3.034 18.081 1.00 98.06 184 LEU A N 1
ATOM 1380 C CA . LEU A 1 184 ? -7.575 -1.593 17.915 1.00 98.06 184 LEU A CA 1
ATOM 1381 C C . LEU A 1 184 ? -7.921 -1.258 16.464 1.00 98.06 184 LEU A C 1
ATOM 1383 O O . LEU A 1 184 ? -7.144 -1.525 15.552 1.00 98.06 184 LEU A O 1
ATOM 1387 N N . ALA A 1 185 ? -9.106 -0.699 16.241 1.00 97.31 185 ALA A N 1
ATOM 1388 C CA . ALA A 1 185 ? -9.615 -0.378 14.911 1.00 97.31 185 ALA A CA 1
ATOM 1389 C C . ALA A 1 185 ? -9.655 1.137 14.675 1.00 97.31 185 ALA A C 1
ATOM 1391 O O . ALA A 1 185 ? -9.318 1.929 15.549 1.00 97.31 185 ALA A O 1
ATOM 1392 N N . PHE A 1 186 ? -10.107 1.560 13.495 1.00 95.00 186 PHE A N 1
ATOM 1393 C CA . PHE A 1 186 ? -10.314 2.969 13.162 1.00 95.00 186 PHE A CA 1
ATOM 1394 C C . PHE A 1 186 ? -11.748 3.228 12.694 1.00 95.00 186 PHE A C 1
ATOM 1396 O O . PHE A 1 186 ? -12.416 2.348 12.156 1.00 95.00 186 PHE A O 1
ATOM 1403 N N . CYS A 1 187 ? -12.215 4.466 12.867 1.00 91.94 187 CYS A N 1
ATOM 1404 C CA . CYS A 1 187 ? -13.438 4.942 12.226 1.00 91.94 187 CYS A CA 1
ATOM 1405 C C . CYS A 1 187 ? -13.128 5.294 10.762 1.00 91.94 187 CYS A C 1
ATOM 1407 O O . CYS A 1 187 ? -12.416 6.279 10.545 1.00 91.94 187 CYS A O 1
ATOM 1409 N N . PRO A 1 188 ? -13.638 4.541 9.770 1.00 91.12 188 PRO A N 1
ATOM 1410 C CA . PRO A 1 188 ? -13.245 4.729 8.380 1.00 91.12 188 PRO A CA 1
ATOM 1411 C C . PRO A 1 188 ? -13.734 6.069 7.829 1.00 91.12 188 PRO A C 1
ATOM 1413 O O . PRO A 1 188 ? -14.900 6.444 7.982 1.00 91.12 188 PRO A O 1
ATOM 1416 N N . LEU A 1 189 ? -12.838 6.785 7.153 1.00 91.38 189 LEU A N 1
ATOM 1417 C CA . LEU A 1 189 ? -13.195 7.907 6.290 1.00 91.38 189 LEU A CA 1
ATOM 1418 C C . LEU A 1 189 ? -13.708 7.411 4.931 1.00 91.38 189 LEU A C 1
ATOM 1420 O O . LEU A 1 189 ? -13.498 6.268 4.543 1.00 91.38 189 LEU A O 1
ATOM 1424 N N . SER A 1 190 ? -14.323 8.302 4.147 1.00 89.94 190 SER A N 1
ATOM 1425 C CA . SER A 1 190 ? -14.860 7.962 2.815 1.00 89.94 190 SER A CA 1
ATOM 1426 C C . SER A 1 190 ? -13.814 7.506 1.790 1.00 89.94 190 SER A C 1
ATOM 1428 O O . SER A 1 190 ? -14.178 7.033 0.720 1.00 89.94 190 SER A O 1
ATOM 1430 N N . THR A 1 191 ? -12.525 7.678 2.086 1.00 92.31 191 THR A N 1
ATOM 1431 C CA . THR A 1 191 ? -11.405 7.236 1.244 1.00 92.31 191 THR A CA 1
ATOM 1432 C C . THR A 1 191 ? -10.619 6.091 1.891 1.00 92.31 191 THR A C 1
ATOM 1434 O O . THR A 1 191 ? -9.441 5.927 1.587 1.00 92.31 191 THR A O 1
ATOM 1437 N N . GLU A 1 192 ? -11.206 5.379 2.849 1.00 95.12 192 GLU A N 1
ATOM 1438 C CA . GLU A 1 192 ? -10.599 4.262 3.577 1.00 95.12 192 GLU A CA 1
ATOM 1439 C C . GLU A 1 192 ? -11.516 3.037 3.495 1.00 95.12 192 GLU A C 1
ATOM 1441 O O . GLU A 1 192 ? -12.718 3.158 3.257 1.00 95.12 192 GLU A O 1
ATOM 1446 N N . VAL A 1 193 ? -10.943 1.847 3.682 1.00 96.12 193 VAL A N 1
ATOM 1447 C CA . VAL A 1 193 ? -11.710 0.597 3.708 1.00 96.12 193 VAL A CA 1
ATOM 1448 C C . VAL A 1 193 ? -12.671 0.603 4.898 1.00 96.12 193 VAL A C 1
ATOM 1450 O O . VAL A 1 193 ? -12.266 0.894 6.023 1.00 96.12 193 VAL A O 1
ATOM 1453 N N . ASP A 1 194 ? -13.939 0.260 4.659 1.00 95.94 194 ASP A N 1
ATOM 1454 C CA . ASP A 1 194 ? -14.954 0.188 5.711 1.00 95.94 194 ASP A CA 1
ATOM 1455 C C . ASP A 1 194 ? -14.756 -1.061 6.588 1.00 95.94 194 ASP A C 1
ATOM 1457 O O . ASP A 1 194 ? -15.276 -2.138 6.301 1.00 95.94 194 ASP A O 1
ATOM 1461 N N . VAL A 1 195 ? -14.018 -0.899 7.688 1.00 96.94 195 VAL A N 1
ATOM 1462 C CA . VAL A 1 195 ? -13.782 -1.946 8.700 1.00 96.94 195 VAL A CA 1
ATOM 1463 C C . VAL A 1 195 ? -14.902 -2.054 9.739 1.00 96.94 195 VAL A C 1
ATOM 1465 O O . VAL A 1 195 ? -14.765 -2.761 10.735 1.00 96.94 195 VAL A O 1
ATOM 1468 N N . SER A 1 196 ? -16.034 -1.372 9.559 1.00 95.56 196 SER A N 1
ATOM 1469 C CA . SER A 1 196 ? -17.078 -1.376 10.587 1.00 95.56 196 SER A CA 1
ATOM 1470 C C . SER A 1 196 ? -17.764 -2.721 10.795 1.00 95.56 196 SER A C 1
ATOM 1472 O O . SER A 1 196 ? -18.172 -3.011 11.917 1.00 95.56 196 SER A O 1
ATOM 1474 N N . GLY A 1 197 ? -17.834 -3.560 9.757 1.00 96.31 197 GLY A N 1
ATOM 1475 C CA . GLY A 1 197 ? -18.278 -4.947 9.900 1.00 96.31 197 GLY A CA 1
ATOM 1476 C C . GLY A 1 197 ? -17.332 -5.764 10.784 1.00 96.31 197 GLY A C 1
ATOM 1477 O O . GLY A 1 197 ? -17.792 -6.532 11.622 1.00 96.31 197 GLY A O 1
ATOM 1478 N N . VAL A 1 198 ? -16.017 -5.536 10.663 1.00 97.81 198 VAL A N 1
ATOM 1479 C CA . VAL A 1 198 ? -14.994 -6.193 11.496 1.00 97.81 198 VAL A CA 1
ATOM 1480 C C . VAL A 1 198 ? -15.150 -5.776 12.956 1.00 97.81 198 VAL A C 1
ATOM 1482 O O . VAL A 1 198 ? -15.090 -6.622 13.843 1.00 97.81 198 VAL A O 1
ATOM 1485 N N . ILE A 1 199 ? -15.411 -4.487 13.205 1.00 97.44 199 ILE A N 1
ATOM 1486 C CA . ILE A 1 199 ? -15.679 -3.956 14.550 1.00 97.44 199 ILE A CA 1
ATOM 1487 C C . ILE A 1 199 ? -16.895 -4.648 15.175 1.00 97.44 199 ILE A C 1
ATOM 1489 O O . ILE A 1 199 ? -16.804 -5.137 16.298 1.00 97.44 199 ILE A O 1
ATOM 1493 N N . SER A 1 200 ? -18.019 -4.709 14.454 1.00 96.12 200 SER A N 1
ATOM 1494 C CA . SER A 1 200 ? -19.227 -5.381 14.942 1.00 96.12 200 SER A CA 1
ATOM 1495 C C . SER A 1 200 ? -18.984 -6.868 15.209 1.00 96.12 200 SER A C 1
ATOM 1497 O O . SER A 1 200 ? -19.312 -7.341 16.290 1.00 96.12 200 SER A O 1
ATOM 1499 N N . ASN A 1 201 ? -18.317 -7.574 14.292 1.00 96.69 201 ASN A N 1
ATOM 1500 C CA . ASN A 1 201 ? -17.989 -8.987 14.472 1.00 96.69 201 ASN A CA 1
ATOM 1501 C C . ASN A 1 201 ? -17.084 -9.229 15.694 1.00 96.69 201 ASN A C 1
ATOM 1503 O O . ASN A 1 201 ? -17.309 -10.158 16.460 1.00 96.69 201 ASN A O 1
ATOM 1507 N N . ALA A 1 202 ? -16.080 -8.375 15.920 1.00 97.44 202 ALA A N 1
ATOM 1508 C CA . ALA A 1 202 ? -15.218 -8.469 17.096 1.00 97.44 202 ALA A CA 1
ATOM 1509 C C . ALA A 1 202 ? -16.002 -8.289 18.408 1.00 97.44 202 ALA A C 1
ATOM 1511 O O . ALA A 1 202 ? -15.796 -9.051 19.352 1.00 97.44 202 ALA A O 1
ATOM 1512 N N . LEU A 1 203 ? -16.921 -7.318 18.456 1.00 96.50 203 LEU A N 1
ATOM 1513 C CA . LEU A 1 203 ? -17.794 -7.098 19.612 1.00 96.50 203 LEU A CA 1
ATOM 1514 C C . LEU A 1 203 ? -18.726 -8.292 19.863 1.00 96.50 203 LEU A C 1
ATOM 1516 O O . LEU A 1 203 ? -18.873 -8.707 21.012 1.00 96.50 203 LEU A O 1
ATOM 1520 N N . ASP A 1 204 ? -19.311 -8.866 18.809 1.00 95.56 204 ASP A N 1
ATOM 1521 C CA . ASP A 1 204 ? -20.200 -10.033 18.902 1.00 95.56 204 ASP A CA 1
ATOM 1522 C C . ASP A 1 204 ? -19.455 -11.292 19.378 1.00 95.56 204 ASP A C 1
ATOM 1524 O O . ASP A 1 204 ? -20.011 -12.112 20.109 1.00 95.56 204 ASP A O 1
ATOM 1528 N N . LEU A 1 205 ? -18.168 -11.414 19.034 1.00 96.00 205 LEU A N 1
ATOM 1529 C CA . LEU A 1 205 ? -17.264 -12.453 19.541 1.00 96.00 205 LEU A CA 1
ATOM 1530 C C . LEU A 1 205 ? -16.776 -12.195 20.978 1.00 96.00 205 LEU A C 1
ATOM 1532 O O . LEU A 1 205 ? -16.015 -12.997 21.516 1.00 96.00 205 LEU A O 1
ATOM 1536 N N . GLY A 1 206 ? -17.183 -11.090 21.608 1.00 95.88 206 GLY A N 1
ATOM 1537 C CA . GLY A 1 206 ? -16.791 -10.736 22.973 1.00 95.88 206 GLY A CA 1
ATOM 1538 C C . GLY A 1 206 ? -15.372 -10.174 23.107 1.00 95.88 206 GLY A C 1
ATOM 1539 O O . GLY A 1 206 ? -14.890 -10.022 24.231 1.00 95.88 206 GLY A O 1
ATOM 1540 N N . LYS A 1 207 ? -14.705 -9.839 21.994 1.00 96.81 207 LYS A N 1
ATOM 1541 C CA . LYS A 1 207 ? -13.385 -9.194 22.007 1.00 96.81 207 LYS A CA 1
ATOM 1542 C C . LYS A 1 207 ? -13.495 -7.748 22.502 1.00 96.81 207 LYS A C 1
ATOM 1544 O O . LYS A 1 207 ? -14.537 -7.092 22.392 1.00 96.81 207 LYS A O 1
ATOM 1549 N N . ARG A 1 208 ? -12.404 -7.216 23.049 1.00 96.25 208 ARG A N 1
ATOM 1550 C CA . ARG A 1 208 ? -12.309 -5.821 23.499 1.00 96.25 208 ARG A CA 1
ATOM 1551 C C . ARG A 1 208 ? -11.964 -4.940 22.304 1.00 96.25 208 ARG A C 1
ATOM 1553 O O . ARG A 1 208 ? -10.903 -5.096 21.713 1.00 96.25 208 ARG A O 1
ATOM 1560 N N . VAL A 1 209 ? -12.847 -4.012 21.938 1.00 96.81 209 VAL A N 1
ATOM 1561 C CA . VAL A 1 209 ? -12.622 -3.143 20.772 1.00 96.81 209 VAL A CA 1
ATOM 1562 C C . VAL A 1 209 ? -12.355 -1.707 21.195 1.00 96.81 209 VAL A C 1
ATOM 1564 O O . VAL A 1 209 ? -13.041 -1.153 22.060 1.00 96.81 209 VAL A O 1
ATOM 1567 N N . TRP A 1 210 ? -11.366 -1.100 20.545 1.00 96.62 210 TRP A N 1
ATOM 1568 C CA . TRP A 1 210 ? -10.882 0.231 20.863 1.00 96.62 210 TRP A CA 1
ATOM 1569 C C . TRP A 1 210 ? -10.759 1.095 19.612 1.00 96.62 210 TRP A C 1
ATOM 1571 O O . TRP A 1 210 ? -10.311 0.626 18.566 1.00 96.62 210 TRP A O 1
ATOM 1581 N N . LEU A 1 211 ? -11.122 2.374 19.728 1.00 95.44 211 LEU A N 1
ATOM 1582 C CA . LEU A 1 211 ? -11.061 3.346 18.632 1.00 95.44 211 LEU A CA 1
ATOM 1583 C C . LEU A 1 211 ? -10.195 4.558 18.994 1.00 95.44 211 LEU A C 1
ATOM 1585 O O . LEU A 1 211 ? -10.169 4.962 20.159 1.00 95.44 211 LEU A O 1
ATOM 1589 N N . PRO A 1 212 ? -9.504 5.173 18.018 1.00 93.38 212 PRO A N 1
ATOM 1590 C CA . PRO A 1 212 ? -8.554 6.238 18.283 1.00 93.38 212 PRO A CA 1
ATOM 1591 C C . PRO A 1 212 ? -9.241 7.551 18.667 1.00 93.38 212 PRO A C 1
ATOM 1593 O O . PRO A 1 212 ? -10.249 7.962 18.087 1.00 93.38 212 PRO A O 1
ATOM 1596 N N . VAL A 1 213 ? -8.614 8.259 19.601 1.00 91.25 213 VAL A N 1
ATOM 1597 C CA . VAL A 1 213 ? -8.917 9.626 20.017 1.00 91.25 213 VAL A CA 1
ATOM 1598 C C . VAL A 1 213 ? -7.627 10.436 19.913 1.00 91.25 213 VAL A C 1
ATOM 1600 O O . VAL A 1 213 ? -6.655 10.177 20.624 1.00 91.25 213 VAL A O 1
ATOM 1603 N N . CYS A 1 214 ? -7.607 11.417 19.012 1.00 88.81 214 CYS A N 1
ATOM 1604 C CA . CYS A 1 214 ? -6.464 12.310 18.832 1.00 88.81 214 CYS A CA 1
ATOM 1605 C C . CYS A 1 214 ? -6.555 13.475 19.826 1.00 88.81 214 CYS A C 1
ATOM 1607 O O . CYS A 1 214 ? -7.477 14.285 19.728 1.00 88.81 214 CYS A O 1
ATOM 1609 N N . LEU A 1 215 ? -5.600 13.578 20.753 1.00 83.38 215 LEU A N 1
ATOM 1610 C CA . LEU A 1 215 ? -5.622 14.566 21.846 1.00 83.38 215 LEU A CA 1
ATOM 1611 C C . LEU A 1 215 ? -4.832 15.853 21.533 1.00 83.38 215 LEU A C 1
ATOM 1613 O O . LEU A 1 215 ? -4.882 16.813 22.297 1.00 83.38 215 LEU A O 1
ATOM 1617 N N . GLY A 1 216 ? -4.157 15.905 20.379 1.00 80.38 216 GLY A N 1
ATOM 1618 C CA . GLY A 1 216 ? -3.289 17.013 19.960 1.00 80.38 216 GLY A CA 1
ATOM 1619 C C . GLY A 1 216 ? -1.807 16.633 20.026 1.00 80.38 216 GLY A C 1
ATOM 1620 O O . GLY A 1 216 ? -1.468 15.563 20.503 1.00 80.38 216 GLY A O 1
ATOM 1621 N N . GLN A 1 217 ? -0.917 17.472 19.482 1.00 80.94 217 GLN A N 1
ATOM 1622 C CA . GLN A 1 217 ? 0.546 17.255 19.518 1.00 80.94 217 GLN A CA 1
ATOM 1623 C C . GLN A 1 217 ? 1.033 15.871 19.024 1.00 80.94 217 GLN A C 1
ATOM 1625 O O . GLN A 1 217 ? 2.068 15.394 19.469 1.00 80.94 217 GLN A O 1
ATOM 1630 N N . HIS A 1 218 ? 0.338 15.255 18.060 1.00 83.06 218 HIS A N 1
ATOM 1631 C CA . HIS A 1 218 ? 0.607 13.889 17.564 1.00 83.06 218 HIS A CA 1
ATOM 1632 C C . HIS A 1 218 ? 0.304 12.767 18.579 1.00 83.06 218 HIS A C 1
ATOM 1634 O O . HIS A 1 218 ? 0.563 11.602 18.290 1.00 83.06 218 HIS A O 1
ATOM 1640 N N . GLU A 1 219 ? -0.318 13.082 19.719 1.00 89.38 219 GLU A N 1
ATOM 1641 C CA . GLU A 1 219 ? -0.767 12.099 20.704 1.00 89.38 219 GLU A CA 1
ATOM 1642 C C . GLU A 1 219 ? -2.100 11.465 20.283 1.00 89.38 219 GLU A C 1
ATOM 1644 O O . GLU A 1 219 ? -3.091 12.147 19.982 1.00 89.38 219 GLU A O 1
ATOM 1649 N N . MET A 1 220 ? -2.119 10.134 20.288 1.00 91.31 220 MET A N 1
ATOM 1650 C CA . MET A 1 220 ? -3.293 9.311 20.031 1.00 91.31 220 MET A CA 1
ATOM 1651 C C . MET A 1 220 ? -3.457 8.306 21.165 1.00 91.31 220 MET A C 1
ATOM 1653 O O . MET A 1 220 ? -2.518 7.586 21.502 1.00 91.31 220 MET A O 1
ATOM 1657 N N . LYS A 1 221 ? -4.666 8.236 21.723 1.00 92.69 221 LYS A N 1
ATOM 1658 C CA . LYS A 1 221 ? -5.077 7.182 22.658 1.00 92.69 221 LYS A CA 1
ATOM 1659 C C . LYS A 1 221 ? -6.193 6.356 22.050 1.00 92.69 221 LYS A C 1
ATOM 1661 O O . LYS A 1 221 ? -6.853 6.799 21.117 1.00 92.69 221 LYS A O 1
ATOM 1666 N N . PHE A 1 222 ? -6.421 5.177 22.602 1.00 95.00 222 PHE A N 1
ATOM 1667 C CA . PHE A 1 222 ? -7.497 4.290 22.184 1.00 95.00 222 PHE A CA 1
ATOM 1668 C C . PHE A 1 222 ? -8.557 4.234 23.275 1.00 95.00 222 PHE A C 1
ATOM 1670 O O . PHE A 1 222 ? -8.229 4.016 24.434 1.00 95.00 222 PHE A O 1
ATOM 1677 N N . ALA A 1 223 ? -9.810 4.484 22.918 1.00 94.19 223 ALA A N 1
ATOM 1678 C CA . ALA A 1 223 ? -10.947 4.508 23.827 1.00 94.19 223 ALA A CA 1
ATOM 1679 C C . ALA A 1 223 ? -11.823 3.273 23.613 1.00 94.19 223 ALA A C 1
ATOM 1681 O O . ALA A 1 223 ? -12.091 2.895 22.466 1.00 94.19 223 ALA A O 1
ATOM 1682 N N . ARG A 1 224 ? -12.266 2.652 24.709 1.00 93.81 224 ARG A N 1
ATOM 1683 C CA . ARG A 1 224 ? -13.073 1.430 24.653 1.00 93.81 224 ARG A CA 1
ATOM 1684 C C . ARG A 1 224 ? -14.462 1.712 24.098 1.00 93.81 224 ARG A C 1
ATOM 1686 O O . ARG A 1 224 ? -15.124 2.654 24.530 1.00 93.81 224 ARG A O 1
ATOM 1693 N N . ILE A 1 225 ? -14.931 0.842 23.210 1.00 93.00 225 ILE A N 1
ATOM 1694 C CA . ILE A 1 225 ? -16.330 0.804 22.778 1.00 93.00 225 ILE A CA 1
ATOM 1695 C C . ILE A 1 225 ? -16.994 -0.508 23.194 1.00 93.00 225 ILE A C 1
ATOM 1697 O O . ILE A 1 225 ? -16.328 -1.497 23.501 1.00 93.00 225 ILE A O 1
ATOM 1701 N N . SER A 1 226 ? -18.324 -0.512 23.236 1.00 87.62 226 SER A N 1
ATOM 1702 C CA . SER A 1 226 ? -19.103 -1.702 23.576 1.00 87.62 226 SER A CA 1
ATOM 1703 C C . SER A 1 226 ? -20.506 -1.655 22.975 1.00 87.62 226 SER A C 1
ATOM 1705 O O . SER A 1 226 ? -21.011 -0.583 22.635 1.00 87.62 226 SER A O 1
ATOM 1707 N N . GLY A 1 227 ? -21.130 -2.831 22.876 1.00 83.81 227 GLY A N 1
ATOM 1708 C CA . GLY A 1 227 ? -22.516 -2.996 22.445 1.00 83.81 227 GLY A CA 1
ATOM 1709 C C . GLY A 1 227 ? -22.727 -2.922 20.930 1.00 83.81 227 GLY A C 1
ATOM 1710 O O . GLY A 1 227 ? -21.918 -2.385 20.176 1.00 83.81 227 GLY A O 1
ATOM 1711 N N . SER A 1 228 ? -23.867 -3.445 20.481 1.00 77.31 228 SER A N 1
ATOM 1712 C CA . SER A 1 228 ? -24.256 -3.467 19.065 1.00 77.31 228 SER A CA 1
ATOM 1713 C C . SER A 1 228 ? -24.490 -2.067 18.477 1.00 77.31 228 SER A C 1
ATOM 1715 O O . SER A 1 228 ? -24.281 -1.858 17.284 1.00 77.31 228 SER A O 1
ATOM 1717 N N . CYS A 1 229 ? -24.841 -1.086 19.316 1.00 77.50 229 CYS A N 1
ATOM 1718 C CA . CYS A 1 229 ? -25.031 0.319 18.940 1.00 77.50 229 CYS A CA 1
ATOM 1719 C C . CYS A 1 229 ? -23.796 1.201 19.207 1.00 77.50 229 CYS A C 1
ATOM 1721 O O . CYS A 1 229 ? -23.933 2.395 19.459 1.00 77.50 229 CYS A O 1
ATOM 1723 N N . TRP A 1 230 ? -22.578 0.650 19.154 1.00 83.69 230 TRP A N 1
ATOM 1724 C CA . TRP A 1 230 ? -21.334 1.375 19.476 1.00 83.69 230 TRP A CA 1
ATOM 1725 C C . TRP A 1 230 ? -21.149 2.711 18.729 1.00 83.69 230 TRP A C 1
ATOM 1727 O O . TRP A 1 230 ? -20.446 3.600 19.208 1.00 83.69 230 TRP A O 1
ATOM 1737 N N . ARG A 1 231 ? -21.790 2.874 17.565 1.00 84.69 231 ARG A N 1
ATOM 1738 C CA . ARG A 1 231 ? -21.767 4.112 16.774 1.00 84.69 231 ARG A CA 1
ATOM 1739 C C . ARG A 1 231 ? -22.500 5.282 17.439 1.00 84.69 231 ARG A C 1
ATOM 1741 O O . ARG A 1 231 ? -22.115 6.421 17.193 1.00 84.69 231 ARG A O 1
ATOM 1748 N N . ASP A 1 232 ? -23.498 5.019 18.282 1.00 82.31 232 ASP A N 1
ATOM 1749 C CA . ASP A 1 232 ? -24.286 6.057 18.967 1.00 82.31 232 ASP A CA 1
ATOM 1750 C C . ASP A 1 232 ? -23.448 6.816 20.009 1.00 82.31 232 ASP A C 1
ATOM 1752 O O . ASP A 1 232 ? -23.730 7.969 20.329 1.00 82.31 232 ASP A O 1
ATOM 1756 N N . GLY A 1 233 ? -22.378 6.186 20.505 1.00 78.50 233 GLY A N 1
ATOM 1757 C CA . GLY A 1 233 ? -21.411 6.786 21.426 1.00 78.50 233 GLY A CA 1
ATOM 1758 C C . GLY A 1 233 ? -20.325 7.631 20.751 1.00 78.50 233 GLY A C 1
ATOM 1759 O O . GLY A 1 233 ? -19.382 8.049 21.423 1.00 78.50 233 GLY A O 1
ATOM 1760 N N . LEU A 1 234 ? -20.407 7.861 19.435 1.00 85.62 234 LEU A N 1
A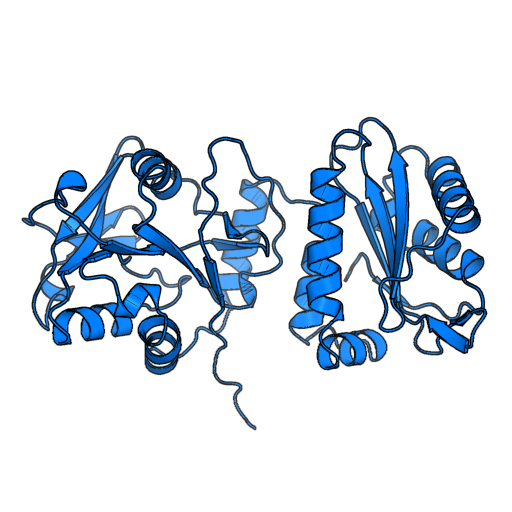TOM 1761 C CA . LEU A 1 234 ? -19.395 8.605 18.688 1.00 85.62 234 LEU A CA 1
ATOM 1762 C C . LEU A 1 234 ? -19.828 10.043 18.409 1.00 85.62 234 LEU A C 1
ATOM 1764 O O . LEU A 1 234 ? -20.941 10.302 17.953 1.00 85.62 234 LEU A O 1
ATOM 1768 N N . ILE A 1 235 ? -18.894 10.981 18.555 1.00 83.75 235 ILE A N 1
ATOM 1769 C CA . ILE A 1 235 ? -19.076 12.369 18.114 1.00 83.75 235 ILE A CA 1
ATOM 1770 C C . ILE A 1 235 ? -18.166 12.685 16.935 1.00 83.75 235 ILE A C 1
ATOM 1772 O O . ILE A 1 235 ? -17.097 12.091 16.776 1.00 83.75 235 ILE A O 1
ATOM 1776 N N . ARG A 1 236 ? -18.570 13.661 16.116 1.00 82.25 236 ARG A N 1
ATOM 1777 C CA . ARG A 1 236 ? -17.682 14.222 15.093 1.00 82.25 236 ARG A CA 1
ATOM 1778 C C . ARG A 1 236 ? -16.476 14.877 15.759 1.00 82.25 236 ARG A C 1
ATOM 1780 O O . ARG A 1 236 ? -16.631 15.701 16.655 1.00 82.25 236 ARG A O 1
ATOM 1787 N N . SER A 1 237 ? -15.299 14.550 15.249 1.00 77.50 237 SER A N 1
ATOM 1788 C CA . SER A 1 237 ? -14.030 15.185 15.579 1.00 77.50 237 SER A CA 1
ATOM 1789 C C . SER A 1 237 ? -13.501 15.975 14.371 1.00 77.50 237 SER A C 1
ATOM 1791 O O . SER A 1 237 ? -14.186 16.150 13.355 1.00 77.50 237 SER A O 1
ATOM 1793 N N . GLY A 1 238 ? -12.283 16.505 14.482 1.00 72.00 238 GLY A N 1
ATOM 1794 C CA . GLY A 1 238 ? -11.614 17.226 13.401 1.00 72.00 238 GLY A CA 1
ATOM 1795 C C . GLY A 1 238 ? -11.438 16.372 12.137 1.00 72.00 238 GLY A C 1
ATOM 1796 O O . GLY A 1 238 ? -11.344 15.151 12.194 1.00 72.00 238 GLY A O 1
ATOM 1797 N N . ASN A 1 239 ? -11.365 17.016 10.968 1.00 69.12 239 ASN A N 1
ATOM 1798 C CA . ASN A 1 239 ? -11.107 16.364 9.672 1.00 69.12 239 ASN A CA 1
ATOM 1799 C C . ASN A 1 239 ? -12.119 15.276 9.254 1.00 69.12 239 ASN A C 1
ATOM 1801 O O . ASN A 1 239 ? -11.803 14.426 8.423 1.00 69.12 239 ASN A O 1
ATOM 1805 N N . GLY A 1 240 ? -13.345 15.321 9.785 1.00 68.56 240 GLY A N 1
ATOM 1806 C CA . GLY A 1 240 ? -14.430 14.422 9.384 1.00 68.56 240 GLY A CA 1
ATOM 1807 C C . GLY A 1 240 ? -14.371 13.028 10.010 1.00 68.56 240 GLY A C 1
ATOM 1808 O O . GLY A 1 240 ? -15.142 12.166 9.595 1.00 68.56 240 GLY A O 1
ATOM 1809 N N . THR A 1 241 ? -13.494 12.807 10.993 1.00 76.19 241 THR A N 1
ATOM 1810 C CA . THR A 1 241 ? -13.452 11.565 11.771 1.00 76.19 241 THR A CA 1
ATOM 1811 C C . THR A 1 241 ? -14.500 11.575 12.882 1.00 76.19 241 THR A C 1
ATOM 1813 O O . THR A 1 241 ? -15.096 12.606 13.208 1.00 76.19 241 THR A O 1
ATOM 1816 N N . PHE A 1 242 ? -14.723 10.404 13.469 1.00 82.38 242 PHE A N 1
ATOM 1817 C CA . PHE A 1 242 ? -15.576 10.217 14.634 1.00 82.38 242 PHE A CA 1
ATOM 1818 C C . PHE A 1 242 ? -14.759 9.587 15.757 1.00 82.38 242 PHE A C 1
ATOM 1820 O O . PHE A 1 242 ? -13.943 8.706 15.484 1.00 82.38 242 PHE A O 1
ATOM 1827 N N . CYS A 1 243 ? -14.974 10.022 16.996 1.00 81.12 243 CYS A N 1
ATOM 1828 C CA . CYS A 1 243 ? -14.284 9.480 18.163 1.00 81.12 243 CYS A CA 1
ATOM 1829 C C . CYS A 1 243 ? -15.267 9.169 19.304 1.00 81.12 243 CYS A C 1
ATOM 1831 O O . CYS A 1 243 ? -16.269 9.881 19.443 1.00 81.12 243 CYS A O 1
ATOM 1833 N N . PRO A 1 244 ? -14.995 8.138 20.124 1.00 82.38 244 PRO A N 1
ATOM 1834 C CA . PRO A 1 244 ? -15.766 7.879 21.337 1.00 82.38 244 PRO A CA 1
ATOM 1835 C C . PRO A 1 244 ? -15.668 9.030 22.348 1.00 82.38 244 PRO A C 1
ATOM 1837 O O . PRO A 1 244 ? -14.665 9.749 22.387 1.00 82.38 244 PRO A O 1
ATOM 1840 N N . VAL A 1 245 ? -16.697 9.189 23.183 1.00 78.06 245 VAL A N 1
ATOM 1841 C CA . VAL A 1 245 ? -16.738 10.150 24.300 1.00 78.06 245 VAL A CA 1
ATOM 1842 C C . VAL A 1 245 ? -17.075 9.462 25.610 1.00 78.06 245 VAL A C 1
ATOM 1844 O O . VAL A 1 245 ? -17.850 8.514 25.625 1.00 78.06 245 VAL A O 1
ATOM 1847 N N . ASN A 1 246 ? -16.551 9.996 26.719 1.00 72.88 246 ASN A N 1
ATOM 1848 C CA . ASN A 1 246 ? -16.791 9.475 28.071 1.00 72.88 246 ASN A CA 1
ATOM 1849 C C . ASN A 1 246 ? -16.419 7.986 28.219 1.00 72.88 246 ASN A C 1
ATOM 1851 O O . ASN A 1 246 ? -17.136 7.223 28.862 1.00 72.88 246 ASN A O 1
ATOM 1855 N N . CYS A 1 247 ? -15.311 7.579 27.600 1.00 77.69 247 CYS A N 1
ATOM 1856 C CA . CYS A 1 247 ? -14.826 6.202 27.599 1.00 77.69 247 CYS A CA 1
ATOM 1857 C C . CYS A 1 247 ? -13.503 6.084 28.357 1.00 77.69 247 CYS A C 1
ATOM 1859 O O . CYS A 1 247 ? -12.717 7.033 28.395 1.00 77.69 247 CYS A O 1
ATOM 1861 N N . ASP A 1 248 ? -13.230 4.887 28.869 1.00 85.94 248 ASP A N 1
ATOM 1862 C CA . ASP A 1 248 ? -11.920 4.545 29.410 1.00 85.94 248 ASP A CA 1
ATOM 1863 C C . ASP A 1 248 ? -10.889 4.441 28.283 1.00 85.94 248 ASP A C 1
ATOM 1865 O O . ASP A 1 248 ? -11.154 3.871 27.214 1.00 85.94 248 ASP A O 1
ATOM 1869 N N . PHE A 1 249 ? -9.705 4.997 28.531 1.00 92.44 249 PHE A N 1
ATOM 1870 C CA . PHE A 1 249 ? -8.568 4.847 27.635 1.00 92.44 249 PHE A CA 1
ATOM 1871 C C . PHE A 1 249 ? -7.840 3.532 27.895 1.00 92.44 249 PHE A C 1
ATOM 1873 O O . PHE A 1 249 ? -7.739 3.074 29.031 1.00 92.44 249 PHE A O 1
ATOM 1880 N N . LEU A 1 250 ? -7.307 2.957 26.823 1.00 92.69 250 LEU A N 1
ATOM 1881 C CA . LEU A 1 250 ? -6.487 1.762 26.846 1.00 92.69 250 LEU A CA 1
ATOM 1882 C C . LEU A 1 250 ? -5.240 1.987 27.699 1.00 92.69 250 LEU A C 1
ATOM 1884 O O . LEU A 1 250 ? -4.421 2.858 27.395 1.00 92.69 250 LEU A O 1
ATOM 1888 N N . ASP A 1 251 ? -5.075 1.149 28.715 1.00 92.88 251 ASP A N 1
ATOM 1889 C CA . ASP A 1 251 ? -3.786 0.931 29.352 1.00 92.88 251 ASP A CA 1
ATOM 1890 C C . ASP A 1 251 ? -3.051 -0.176 28.593 1.00 92.88 251 ASP A C 1
ATOM 1892 O O . ASP A 1 251 ? -3.375 -1.358 28.714 1.00 92.88 251 ASP A O 1
ATOM 1896 N N . ILE A 1 252 ? -2.056 0.221 27.800 1.00 90.56 252 ILE A N 1
ATOM 1897 C CA . ILE A 1 252 ? -1.240 -0.681 26.976 1.00 90.56 252 ILE A CA 1
ATOM 1898 C C . ILE A 1 252 ? -0.591 -1.786 27.822 1.00 90.56 252 ILE A C 1
ATOM 1900 O O . ILE A 1 252 ? -0.417 -2.895 27.328 1.00 90.56 252 ILE A O 1
ATOM 1904 N N . SER A 1 253 ? -0.260 -1.514 29.089 1.00 88.94 253 SER A N 1
ATOM 1905 C CA . SER A 1 253 ? 0.391 -2.496 29.964 1.00 88.94 253 SER A CA 1
ATOM 1906 C C . SER A 1 253 ? -0.523 -3.655 30.376 1.00 88.94 253 SER A C 1
ATOM 1908 O O . SER A 1 253 ? -0.034 -4.692 30.814 1.00 88.94 253 SER A O 1
ATOM 1910 N N . SER A 1 254 ? -1.839 -3.494 30.207 1.00 90.00 254 SER A N 1
ATOM 1911 C CA . SER A 1 254 ? -2.850 -4.509 30.524 1.00 90.00 254 SER A CA 1
ATOM 1912 C C . SER A 1 254 ? -3.212 -5.424 29.348 1.00 90.00 254 SER A C 1
ATOM 1914 O O . SER A 1 254 ? -4.025 -6.333 29.509 1.00 90.00 254 SER A O 1
ATOM 1916 N N . VAL A 1 255 ? -2.643 -5.177 28.166 1.00 93.19 255 VAL A N 1
ATOM 1917 C CA . VAL A 1 255 ? -2.975 -5.889 26.928 1.00 93.19 255 VAL A CA 1
ATOM 1918 C C . VAL A 1 255 ? -1.951 -6.991 26.675 1.00 93.19 255 VAL A C 1
ATOM 1920 O O . VAL A 1 255 ? -0.766 -6.714 26.497 1.00 93.19 255 VAL A O 1
ATOM 1923 N N . GLU A 1 256 ? -2.420 -8.236 26.629 1.00 91.81 256 GLU A N 1
ATOM 1924 C CA . GLU A 1 256 ? -1.579 -9.408 26.354 1.00 91.81 256 GLU A CA 1
ATOM 1925 C C . GLU A 1 256 ? -1.321 -9.588 24.852 1.00 91.81 256 GLU A C 1
ATOM 1927 O O . GLU A 1 256 ? -0.181 -9.790 24.443 1.00 91.81 256 GLU A O 1
ATOM 1932 N N . SER A 1 257 ? -2.366 -9.463 24.028 1.00 94.88 257 SER A N 1
ATOM 1933 C CA . SER A 1 257 ? -2.299 -9.567 22.569 1.00 94.88 257 SER A CA 1
ATOM 1934 C C . SER A 1 257 ? -3.265 -8.590 21.902 1.00 94.88 257 SER A C 1
ATOM 1936 O O . SER A 1 257 ? -4.383 -8.371 22.380 1.00 94.88 257 SER A O 1
ATOM 1938 N N . ALA A 1 258 ? -2.837 -7.989 20.791 1.00 97.62 258 ALA A N 1
ATOM 1939 C CA . ALA A 1 258 ? -3.646 -7.018 20.065 1.00 97.62 258 ALA A CA 1
ATOM 1940 C C . ALA A 1 258 ? -3.535 -7.158 18.547 1.00 97.62 258 ALA A C 1
ATOM 1942 O O . ALA A 1 258 ? -2.439 -7.242 17.996 1.00 97.62 258 ALA A O 1
ATOM 1943 N N . CYS A 1 259 ? -4.674 -7.047 17.862 1.00 98.25 259 CYS A N 1
ATOM 1944 C CA . CYS A 1 259 ? -4.740 -6.831 16.422 1.00 98.25 259 CYS A CA 1
ATOM 1945 C C . CYS A 1 259 ? -5.041 -5.354 16.161 1.00 98.25 259 CYS A C 1
ATOM 1947 O O . CYS A 1 259 ? -6.104 -4.844 16.529 1.00 98.25 259 CYS A O 1
ATOM 1949 N N . ILE A 1 260 ? -4.098 -4.653 15.539 1.00 98.31 260 ILE A N 1
ATOM 1950 C CA . ILE A 1 260 ? -4.169 -3.216 15.286 1.00 98.31 260 ILE A CA 1
ATOM 1951 C C . ILE A 1 260 ? -4.410 -3.007 13.794 1.00 98.31 260 ILE A C 1
ATOM 1953 O O . ILE A 1 260 ? -3.513 -3.201 12.976 1.00 98.31 260 ILE A O 1
ATOM 1957 N N . LEU A 1 261 ? -5.620 -2.582 13.440 1.00 98.50 261 LEU A N 1
ATOM 1958 C CA . LEU A 1 261 ? -6.001 -2.263 12.067 1.00 98.50 261 LEU A CA 1
ATOM 1959 C C . LEU A 1 261 ? -5.608 -0.819 11.760 1.00 98.50 261 LEU A C 1
ATOM 1961 O O . LEU A 1 261 ? -6.074 0.118 12.410 1.00 98.50 261 LEU A O 1
ATOM 1965 N N . ILE A 1 262 ? -4.755 -0.629 10.757 1.00 98.06 262 ILE A N 1
ATOM 1966 C CA . ILE A 1 262 ? -4.097 0.651 10.501 1.00 98.06 262 ILE A CA 1
ATOM 1967 C C . ILE A 1 262 ? -4.513 1.188 9.123 1.00 98.06 262 ILE A C 1
ATOM 1969 O O . ILE A 1 262 ? -4.243 0.551 8.099 1.00 98.06 262 ILE A O 1
ATOM 1973 N N . PRO A 1 263 ? -5.130 2.385 9.054 1.00 96.94 263 PRO A N 1
ATOM 1974 C CA . PRO A 1 263 ? -5.462 3.029 7.796 1.00 96.94 263 PRO A CA 1
ATOM 1975 C C . PRO A 1 263 ? -4.241 3.741 7.198 1.00 96.94 263 PRO A C 1
ATOM 1977 O O . PRO A 1 263 ? -3.347 4.237 7.896 1.00 96.94 263 PRO A O 1
ATOM 1980 N N . GLY A 1 264 ? -4.243 3.885 5.877 1.00 96.00 264 GLY A N 1
ATOM 1981 C CA . GLY A 1 264 ? -3.208 4.592 5.128 1.00 96.00 264 GLY A CA 1
ATOM 1982 C C . GLY A 1 264 ? -3.746 5.134 3.812 1.00 96.00 264 GLY A C 1
ATOM 1983 O O . GLY A 1 264 ? -4.816 4.747 3.359 1.00 96.00 264 GLY A O 1
ATOM 1984 N N . LEU A 1 265 ? -3.016 6.058 3.195 1.00 96.12 265 LEU A N 1
ATOM 1985 C CA . LEU A 1 265 ? -3.301 6.534 1.840 1.00 96.12 265 LEU A CA 1
ATOM 1986 C C . LEU A 1 265 ? -2.612 5.663 0.789 1.00 96.12 265 LEU A C 1
ATOM 1988 O O . LEU A 1 265 ? -3.167 5.456 -0.284 1.00 96.12 265 LEU A O 1
ATOM 1992 N N . ALA A 1 266 ? -1.428 5.146 1.105 1.00 93.88 266 ALA A N 1
ATOM 1993 C CA . ALA A 1 266 ? -0.714 4.188 0.279 1.00 93.88 266 ALA A CA 1
ATOM 1994 C C . ALA A 1 266 ? 0.087 3.224 1.152 1.00 93.88 266 ALA A C 1
ATOM 1996 O O . ALA A 1 266 ? 0.449 3.568 2.281 1.00 93.88 266 ALA A O 1
ATOM 1997 N N . PHE A 1 267 ? 0.366 2.054 0.596 1.00 93.12 267 PHE A N 1
ATOM 1998 C CA . PHE A 1 267 ? 1.204 1.025 1.192 1.00 93.12 267 PHE A CA 1
ATOM 1999 C C . PHE A 1 267 ? 2.160 0.476 0.130 1.00 93.12 267 PHE A C 1
ATOM 2001 O O . PHE A 1 267 ? 1.879 0.556 -1.073 1.00 93.12 267 PHE A O 1
ATOM 2008 N N . ASP A 1 268 ? 3.294 -0.062 0.565 1.00 84.38 268 ASP A N 1
ATOM 2009 C CA . ASP A 1 268 ? 4.234 -0.753 -0.312 1.00 84.38 268 ASP A CA 1
ATOM 2010 C C . ASP A 1 268 ? 4.406 -2.229 0.075 1.00 84.38 268 ASP A C 1
ATOM 2012 O O . ASP A 1 268 ? 3.785 -2.727 1.010 1.00 84.38 268 ASP A O 1
ATOM 2016 N N . LEU A 1 269 ? 5.223 -2.947 -0.697 1.00 78.81 269 LEU A N 1
ATOM 2017 C CA . LEU A 1 269 ? 5.487 -4.377 -0.498 1.00 78.81 269 LEU A CA 1
ATOM 2018 C C . LEU A 1 269 ? 6.460 -4.664 0.657 1.00 78.81 269 LEU A C 1
ATOM 2020 O O . LEU A 1 269 ? 6.761 -5.822 0.923 1.00 78.81 269 LEU A O 1
ATOM 2024 N N . PHE A 1 270 ? 6.956 -3.621 1.321 1.00 81.62 270 PHE A N 1
ATOM 2025 C CA . PHE A 1 270 ? 7.796 -3.693 2.515 1.00 81.62 270 PHE A CA 1
ATOM 2026 C C . PHE A 1 270 ? 7.005 -3.295 3.762 1.00 81.62 270 PHE A C 1
ATOM 2028 O O . PHE A 1 270 ? 7.597 -3.002 4.796 1.00 81.62 270 PHE A O 1
ATOM 2035 N N . ASN A 1 271 ? 5.673 -3.267 3.657 1.00 90.00 271 ASN A N 1
ATOM 2036 C CA . ASN A 1 271 ? 4.750 -2.896 4.721 1.00 90.00 271 ASN A CA 1
ATOM 2037 C C . ASN A 1 271 ? 4.953 -1.464 5.243 1.00 90.00 271 ASN A C 1
ATOM 2039 O O . ASN A 1 271 ? 4.526 -1.130 6.352 1.00 90.00 271 ASN A O 1
ATOM 2043 N N . HIS A 1 272 ? 5.560 -0.579 4.445 1.00 92.25 272 HIS A N 1
ATOM 2044 C CA . HIS A 1 272 ? 5.569 0.843 4.752 1.00 92.25 272 HIS A CA 1
ATOM 2045 C C . HIS A 1 272 ? 4.214 1.461 4.439 1.00 92.25 272 HIS A C 1
ATOM 2047 O O . HIS A 1 272 ? 3.476 1.033 3.547 1.00 92.25 272 HIS A O 1
ATOM 2053 N N . ARG A 1 273 ? 3.908 2.538 5.157 1.00 95.50 273 ARG A N 1
ATOM 2054 C CA . ARG A 1 273 ? 2.613 3.205 5.103 1.00 95.50 273 ARG A CA 1
ATOM 2055 C C . ARG A 1 273 ? 2.775 4.699 4.890 1.00 95.50 273 ARG A C 1
ATOM 2057 O O . ARG A 1 273 ? 3.396 5.401 5.682 1.00 95.50 273 ARG A O 1
ATOM 2064 N N . LEU A 1 274 ? 2.076 5.226 3.893 1.00 95.88 274 LEU A N 1
ATOM 2065 C CA . LEU A 1 274 ? 1.889 6.659 3.733 1.00 95.88 274 LEU A CA 1
ATOM 2066 C C . LEU A 1 274 ? 0.614 7.103 4.449 1.00 95.88 274 LEU A C 1
ATOM 2068 O O . LEU A 1 274 ? -0.494 6.960 3.934 1.00 95.88 274 LEU A O 1
ATOM 2072 N N . GLY A 1 275 ? 0.757 7.692 5.633 1.00 94.81 275 GLY A N 1
ATOM 2073 C CA . GLY A 1 275 ? -0.360 8.308 6.351 1.00 94.81 275 GLY A CA 1
ATOM 2074 C C . GLY A 1 275 ? -0.793 9.670 5.784 1.00 94.81 275 GLY A C 1
ATOM 2075 O O . GLY A 1 275 ? -0.169 10.251 4.892 1.00 94.81 275 GLY A O 1
ATOM 2076 N N . ARG A 1 276 ? -1.832 10.258 6.390 1.00 93.00 276 ARG A N 1
ATOM 2077 C CA . ARG A 1 276 ? -2.359 11.598 6.041 1.00 93.00 276 ARG A CA 1
ATOM 2078 C C . ARG A 1 276 ? -1.445 12.771 6.423 1.00 93.00 276 ARG A C 1
ATOM 2080 O O . ARG A 1 276 ? -1.714 13.895 6.016 1.00 93.00 276 ARG A O 1
ATOM 2087 N N . GLY A 1 277 ? -0.368 12.513 7.168 1.00 90.56 277 GLY A N 1
ATOM 2088 C CA . GLY A 1 277 ? 0.647 13.507 7.542 1.00 90.56 277 GLY A CA 1
ATOM 2089 C C . GLY A 1 277 ? 0.567 14.028 8.976 1.00 90.56 277 GLY A C 1
ATOM 2090 O O . GLY A 1 277 ? 1.408 14.827 9.353 1.00 90.56 277 GLY A O 1
ATOM 2091 N N . GLY A 1 278 ? -0.398 13.564 9.775 1.00 88.44 278 GLY A N 1
ATOM 2092 C CA . GLY A 1 278 ? -0.526 13.954 11.183 1.00 88.44 278 GLY A CA 1
ATOM 2093 C C . GLY A 1 278 ? 0.310 13.137 12.172 1.00 88.44 278 GLY A C 1
ATOM 2094 O O . GLY A 1 278 ? 0.125 13.333 13.360 1.00 88.44 278 GLY A O 1
ATOM 2095 N N . GLY A 1 279 ? 1.136 12.182 11.725 1.00 90.94 279 GLY A N 1
ATOM 2096 C CA . GLY A 1 279 ? 2.085 11.420 12.563 1.00 90.94 279 GLY A CA 1
ATOM 2097 C C . GLY A 1 279 ? 1.518 10.584 13.725 1.00 90.94 279 GLY A C 1
ATOM 2098 O O . GLY A 1 279 ? 2.285 9.914 14.401 1.00 90.94 279 GLY A O 1
ATOM 2099 N N . PHE A 1 280 ? 0.201 10.587 13.957 1.00 93.81 280 PHE A N 1
ATOM 2100 C CA . PHE A 1 280 ? -0.432 9.935 15.113 1.00 93.81 280 PHE A CA 1
ATOM 2101 C C . PHE A 1 280 ? -0.126 8.438 15.222 1.00 93.81 280 PHE A C 1
ATOM 2103 O O . PHE A 1 280 ? 0.242 7.957 16.288 1.00 93.81 280 PHE A O 1
ATOM 2110 N N . TYR A 1 281 ? -0.257 7.704 14.114 1.00 95.94 281 TYR A N 1
ATOM 2111 C CA . TYR A 1 281 ? 0.053 6.275 14.103 1.00 95.94 281 TYR A CA 1
ATOM 2112 C C . TYR A 1 281 ? 1.545 6.026 14.287 1.00 95.94 281 TYR A C 1
ATOM 2114 O O . TYR A 1 281 ? 1.894 5.167 15.074 1.00 95.94 281 TYR A O 1
ATOM 2122 N N . ASP A 1 282 ? 2.426 6.787 13.638 1.00 95.25 282 ASP A N 1
ATOM 2123 C CA . ASP A 1 282 ? 3.873 6.571 13.762 1.00 95.25 282 ASP A CA 1
ATOM 2124 C C . ASP A 1 282 ? 4.340 6.820 15.209 1.00 95.25 282 ASP A C 1
ATOM 2126 O O . ASP A 1 282 ? 5.083 6.019 15.772 1.00 95.25 282 ASP A O 1
ATOM 2130 N N . SER A 1 283 ? 3.797 7.857 15.861 1.00 94.44 283 SER A N 1
ATOM 2131 C CA . SER A 1 283 ? 4.035 8.130 17.283 1.00 94.44 283 SER A CA 1
ATOM 2132 C C . SER A 1 283 ? 3.497 7.029 18.201 1.00 94.44 283 SER A C 1
ATOM 2134 O O . SER A 1 283 ? 4.167 6.662 19.163 1.00 94.44 283 SER A O 1
ATOM 2136 N N . PHE A 1 284 ? 2.293 6.514 17.937 1.00 95.50 284 PHE A N 1
ATOM 2137 C CA . PHE A 1 284 ? 1.696 5.437 18.729 1.00 95.50 284 PHE A CA 1
ATOM 2138 C C . PHE A 1 284 ? 2.435 4.109 18.535 1.00 95.50 284 PHE A C 1
ATOM 2140 O O . PHE A 1 284 ? 2.767 3.440 19.500 1.00 95.50 284 PHE A O 1
ATOM 2147 N N . LEU A 1 285 ? 2.738 3.735 17.294 1.00 95.56 285 LEU A N 1
ATOM 2148 C CA . LEU A 1 285 ? 3.425 2.486 16.972 1.00 95.56 285 LEU A CA 1
ATOM 2149 C C . LEU A 1 285 ? 4.844 2.461 17.552 1.00 95.56 285 LEU A C 1
ATOM 2151 O O . LEU A 1 285 ? 5.271 1.426 18.058 1.00 95.56 285 LEU A O 1
ATOM 2155 N N . SER A 1 286 ? 5.534 3.606 17.567 1.00 94.38 286 SER A N 1
ATOM 2156 C CA . SER A 1 286 ? 6.843 3.732 18.211 1.00 94.38 286 SER A CA 1
ATOM 2157 C C . SER A 1 286 ? 6.782 3.459 19.722 1.00 94.38 286 SER A C 1
ATOM 2159 O O . SER A 1 286 ? 7.701 2.845 20.260 1.00 94.38 286 SER A O 1
ATOM 2161 N N . SER A 1 287 ? 5.695 3.830 20.415 1.00 92.19 287 SER A N 1
ATOM 2162 C CA . SER A 1 287 ? 5.566 3.575 21.860 1.00 92.19 287 SER A CA 1
ATOM 2163 C C . SER A 1 287 ? 5.281 2.110 22.210 1.00 92.19 287 SER A C 1
ATOM 2165 O O . SER A 1 287 ? 5.519 1.702 23.345 1.00 92.19 287 SER A O 1
ATOM 2167 N N . ILE A 1 288 ? 4.826 1.309 21.242 1.00 93.25 288 ILE A N 1
ATOM 2168 C CA . ILE A 1 288 ? 4.528 -0.126 21.394 1.00 93.25 288 ILE A CA 1
ATOM 2169 C C . ILE A 1 288 ? 5.475 -1.021 20.583 1.00 93.25 288 ILE A C 1
ATOM 2171 O O . ILE A 1 288 ? 5.189 -2.199 20.371 1.00 93.25 288 ILE A O 1
ATOM 2175 N N . GLN A 1 289 ? 6.588 -0.476 20.086 1.00 87.25 289 GLN A N 1
ATOM 2176 C CA . GLN A 1 289 ? 7.455 -1.168 19.128 1.00 87.25 289 GLN A CA 1
ATOM 2177 C C . GLN A 1 289 ? 8.037 -2.477 19.690 1.00 87.25 289 GLN A C 1
ATOM 2179 O O . GLN A 1 289 ? 8.158 -3.459 18.963 1.00 87.25 289 GLN A O 1
ATOM 2184 N N . ALA A 1 290 ? 8.340 -2.507 20.990 1.00 86.31 290 ALA A N 1
ATOM 2185 C CA . ALA A 1 290 ? 8.922 -3.664 21.672 1.00 86.31 290 ALA A CA 1
ATOM 2186 C C . ALA A 1 290 ? 7.919 -4.792 21.989 1.00 86.31 290 ALA A C 1
ATOM 2188 O O . ALA A 1 290 ? 8.327 -5.816 22.531 1.00 86.31 290 ALA A O 1
ATOM 2189 N N . ASN A 1 291 ? 6.622 -4.615 21.706 1.00 89.56 291 ASN A N 1
ATOM 2190 C CA . ASN A 1 291 ? 5.616 -5.635 21.991 1.00 89.56 291 ASN A CA 1
ATOM 2191 C C . ASN A 1 291 ? 5.405 -6.547 20.772 1.00 89.56 291 ASN A C 1
ATOM 2193 O O . ASN A 1 291 ? 4.823 -6.131 19.772 1.00 89.56 291 ASN A O 1
ATOM 2197 N N . GLU A 1 292 ? 5.888 -7.786 20.866 1.00 88.50 292 GLU A N 1
ATOM 2198 C CA . GLU A 1 292 ? 5.812 -8.792 19.795 1.00 88.50 292 GLU A CA 1
ATOM 2199 C C . GLU A 1 292 ? 4.409 -9.399 19.627 1.00 88.50 292 GLU A C 1
ATOM 2201 O O . GLU A 1 292 ? 4.118 -10.006 18.600 1.00 88.50 292 GLU A O 1
ATOM 2206 N N . HIS A 1 293 ? 3.519 -9.215 20.605 1.00 92.00 293 HIS A N 1
ATOM 2207 C CA . HIS A 1 293 ? 2.143 -9.722 20.567 1.00 92.00 293 HIS A CA 1
ATOM 2208 C C . HIS A 1 293 ? 1.142 -8.696 20.016 1.00 92.00 293 HIS A C 1
ATOM 2210 O O . HIS A 1 293 ? -0.071 -8.918 20.045 1.00 92.00 293 HIS A O 1
ATOM 2216 N N . PHE A 1 294 ? 1.632 -7.543 19.550 1.00 96.19 294 PHE A N 1
ATOM 2217 C CA . PHE A 1 294 ? 0.818 -6.476 18.979 1.00 96.19 294 PHE A CA 1
ATOM 2218 C C . PHE A 1 294 ? 1.017 -6.468 17.468 1.00 96.19 294 PHE A C 1
ATOM 2220 O O . PHE A 1 294 ? 1.992 -5.918 16.961 1.00 96.19 294 PHE A O 1
ATOM 2227 N N . PHE A 1 295 ? 0.065 -7.057 16.755 1.00 97.12 295 PHE A N 1
ATOM 2228 C CA . PHE A 1 295 ? 0.097 -7.199 15.308 1.00 97.12 295 PHE A CA 1
ATOM 2229 C C . PHE A 1 295 ? -0.396 -5.922 14.626 1.00 97.12 295 PHE A C 1
ATOM 2231 O O . PHE A 1 295 ? -1.568 -5.551 14.728 1.00 97.12 295 PHE A O 1
ATOM 2238 N N . ARG A 1 296 ? 0.496 -5.246 13.906 1.00 97.44 296 ARG A N 1
ATOM 2239 C CA . ARG A 1 296 ? 0.266 -3.979 13.204 1.00 97.44 296 ARG A CA 1
ATOM 2240 C C . ARG A 1 296 ? -0.079 -4.283 11.755 1.00 97.44 296 ARG A C 1
ATOM 2242 O O . ARG A 1 296 ? 0.804 -4.573 10.953 1.00 97.44 296 ARG A O 1
ATOM 2249 N N . ILE A 1 297 ? -1.361 -4.207 11.417 1.00 97.75 297 ILE A N 1
ATOM 2250 C CA . ILE A 1 297 ? -1.877 -4.679 10.133 1.00 97.75 297 ILE A CA 1
ATOM 2251 C C . ILE A 1 297 ? -2.447 -3.514 9.327 1.00 97.75 297 ILE A C 1
ATOM 2253 O O . ILE A 1 297 ? -3.442 -2.890 9.703 1.00 97.75 297 ILE A O 1
ATOM 2257 N N . GLY A 1 298 ? -1.827 -3.218 8.189 1.00 97.88 298 GLY A N 1
ATOM 2258 C CA . GLY A 1 298 ? -2.355 -2.265 7.220 1.00 97.88 298 GLY A CA 1
ATOM 2259 C C . GLY A 1 298 ? -3.559 -2.848 6.488 1.00 97.88 298 GLY A C 1
ATOM 2260 O O . GLY A 1 298 ? -3.484 -3.963 5.985 1.00 97.88 298 GLY A O 1
ATOM 2261 N N . ILE A 1 299 ? -4.659 -2.098 6.390 1.00 97.56 299 ILE A N 1
ATOM 2262 C CA . ILE A 1 299 ? -5.838 -2.515 5.614 1.00 97.56 299 ILE A CA 1
ATOM 2263 C C . ILE A 1 299 ? -5.976 -1.618 4.391 1.00 97.56 299 ILE A C 1
ATOM 2265 O O . ILE A 1 299 ? -6.126 -0.397 4.522 1.00 97.56 299 ILE A O 1
ATOM 2269 N N . CYS A 1 300 ? -5.932 -2.209 3.197 1.00 95.62 300 CYS A N 1
ATOM 2270 C CA . CYS A 1 300 ? -5.954 -1.435 1.964 1.00 95.62 300 CYS A CA 1
ATOM 2271 C C . CYS A 1 300 ? -6.656 -2.145 0.802 1.00 95.62 300 CYS A C 1
ATOM 2273 O O . CYS A 1 300 ? -6.938 -3.340 0.841 1.00 95.62 300 CYS A O 1
ATOM 2275 N N . ILE A 1 301 ? -6.948 -1.384 -0.250 1.00 93.25 301 ILE A N 1
ATOM 2276 C CA . ILE A 1 301 ? -7.322 -1.905 -1.568 1.00 93.25 301 ILE A CA 1
ATOM 2277 C C . ILE A 1 301 ? -6.124 -1.866 -2.514 1.00 93.25 301 ILE A C 1
ATOM 2279 O O . ILE A 1 301 ? -5.170 -1.117 -2.315 1.00 93.25 301 ILE A O 1
ATOM 2283 N N . GLU A 1 302 ? -6.215 -2.597 -3.622 1.00 87.31 302 GLU A N 1
ATOM 2284 C CA . GLU A 1 302 ? -5.139 -2.673 -4.616 1.00 87.31 302 GLU A CA 1
ATOM 2285 C C . GLU A 1 302 ? -4.714 -1.301 -5.171 1.00 87.31 302 GLU A C 1
ATOM 2287 O O . GLU A 1 302 ? -3.534 -1.086 -5.423 1.00 87.31 302 GLU A O 1
ATOM 2292 N N . ALA A 1 303 ? -5.636 -0.338 -5.284 1.00 85.50 303 ALA A N 1
ATOM 2293 C CA . ALA A 1 303 ? -5.323 1.020 -5.741 1.00 85.50 303 ALA A CA 1
ATOM 2294 C C . ALA A 1 303 ? -4.404 1.810 -4.785 1.00 85.50 303 ALA A C 1
ATOM 2296 O O . ALA A 1 303 ? -3.810 2.808 -5.192 1.00 85.50 303 ALA A O 1
ATOM 2297 N N . GLN A 1 304 ? -4.294 1.390 -3.521 1.00 90.69 304 GLN A N 1
ATOM 2298 C CA . GLN A 1 304 ? -3.373 1.970 -2.538 1.00 90.69 304 GLN A CA 1
ATOM 2299 C C . GLN A 1 304 ? -1.968 1.361 -2.638 1.00 90.69 304 GLN A C 1
ATOM 2301 O O . GLN A 1 304 ? -1.037 1.889 -2.030 1.00 90.69 304 GLN A O 1
ATOM 2306 N N . MET A 1 305 ? -1.807 0.288 -3.420 1.00 84.62 305 MET A N 1
ATOM 2307 C CA . MET A 1 305 ? -0.521 -0.329 -3.720 1.00 84.62 305 MET A CA 1
ATOM 2308 C C . MET A 1 305 ? 0.096 0.327 -4.962 1.00 84.62 305 MET A C 1
ATOM 2310 O O . MET A 1 305 ? -0.579 0.571 -5.962 1.00 84.62 305 MET A O 1
ATOM 2314 N N . GLY A 1 306 ? 1.404 0.592 -4.929 1.00 70.06 306 GLY A N 1
ATOM 2315 C CA . GLY A 1 306 ? 2.150 1.091 -6.096 1.00 70.06 306 GLY A CA 1
ATOM 2316 C C . GLY A 1 306 ? 2.333 2.610 -6.162 1.00 70.06 306 GLY A C 1
ATOM 2317 O O . GLY A 1 306 ? 2.846 3.126 -7.155 1.00 70.06 306 GLY A O 1
ATOM 2318 N N . ILE A 1 307 ? 1.971 3.348 -5.112 1.00 79.38 307 ILE A N 1
ATOM 2319 C CA . ILE A 1 307 ? 2.462 4.719 -4.935 1.00 79.38 307 ILE A CA 1
ATOM 2320 C C . ILE A 1 307 ? 3.774 4.634 -4.166 1.00 79.38 307 ILE A C 1
ATOM 2322 O O . ILE A 1 307 ? 3.779 4.272 -2.997 1.00 79.38 307 ILE A O 1
ATOM 2326 N N . TRP A 1 308 ? 4.875 4.979 -4.829 1.00 77.38 308 TRP A N 1
ATOM 2327 C CA . TRP A 1 308 ? 6.192 5.043 -4.204 1.00 77.38 308 TRP A CA 1
ATOM 2328 C C . TRP A 1 308 ? 6.395 6.384 -3.490 1.00 77.38 308 TRP A C 1
ATOM 2330 O O . TRP A 1 308 ? 6.172 7.448 -4.077 1.00 77.38 308 TRP A O 1
ATOM 2340 N N . PHE A 1 309 ? 6.818 6.323 -2.230 1.00 83.62 309 PHE A N 1
ATOM 2341 C CA . PHE A 1 309 ? 7.077 7.472 -1.364 1.00 83.62 309 PHE A CA 1
ATOM 2342 C C . PHE A 1 309 ? 8.356 7.237 -0.545 1.00 83.62 309 PHE A C 1
ATOM 2344 O O . PHE A 1 309 ? 8.731 6.086 -0.322 1.00 83.62 309 PHE A O 1
ATOM 2351 N N . PRO A 1 310 ? 9.064 8.296 -0.113 1.00 80.69 310 PRO A N 1
ATOM 2352 C CA . PRO A 1 310 ? 10.221 8.146 0.753 1.00 80.69 310 PRO A CA 1
ATOM 2353 C C . PRO A 1 310 ? 9.777 7.720 2.151 1.00 80.69 310 PRO A C 1
ATOM 2355 O O . PRO A 1 310 ? 8.797 8.247 2.689 1.00 80.69 310 PRO A O 1
ATOM 2358 N N . VAL A 1 311 ? 10.550 6.803 2.721 1.00 84.44 311 VAL A N 1
ATOM 2359 C CA . VAL A 1 311 ? 10.443 6.354 4.107 1.00 84.44 311 VAL A CA 1
ATOM 2360 C C . VAL A 1 311 ? 11.539 7.053 4.906 1.00 84.44 311 VAL A C 1
ATOM 2362 O O . VAL A 1 311 ? 12.685 7.148 4.466 1.00 84.44 311 VAL A O 1
ATOM 2365 N N . GLU A 1 312 ? 11.170 7.610 6.048 1.00 84.88 312 GLU A N 1
ATOM 2366 C CA . GLU A 1 312 ? 12.034 8.351 6.963 1.00 84.88 312 GLU A CA 1
ATOM 2367 C C . GLU A 1 312 ? 12.219 7.543 8.254 1.00 84.88 312 GLU A C 1
ATOM 2369 O O . GLU A 1 312 ? 11.381 6.717 8.594 1.00 84.88 312 GLU A O 1
ATOM 2374 N N . MET A 1 313 ? 13.287 7.801 9.017 1.00 84.31 313 MET A N 1
ATOM 2375 C CA . MET A 1 313 ? 13.639 6.998 10.208 1.00 84.31 313 MET A CA 1
ATOM 2376 C C . MET A 1 313 ? 12.539 6.897 11.279 1.00 84.31 313 MET A C 1
ATOM 2378 O O . MET A 1 313 ? 12.579 6.000 12.111 1.00 84.31 313 MET A O 1
ATOM 2382 N N . HIS A 1 314 ? 11.599 7.842 11.304 1.00 87.94 314 HIS A N 1
ATOM 2383 C CA . HIS A 1 314 ? 10.495 7.843 12.261 1.00 87.94 314 HIS A CA 1
ATOM 2384 C C . HIS A 1 314 ? 9.243 7.119 11.748 1.00 87.94 314 HIS A C 1
ATOM 2386 O O . HIS A 1 314 ? 8.344 6.856 12.547 1.00 87.94 314 HIS A O 1
ATOM 2392 N N . ASP A 1 315 ? 9.157 6.816 10.448 1.00 92.19 315 ASP A N 1
ATOM 2393 C CA . ASP A 1 315 ? 8.034 6.061 9.896 1.00 92.19 315 ASP A CA 1
ATOM 2394 C C . ASP A 1 315 ? 8.106 4.620 10.403 1.00 92.19 315 ASP A C 1
ATOM 2396 O O . ASP A 1 315 ? 9.133 3.954 10.279 1.00 92.19 315 ASP A O 1
ATOM 2400 N N . GLN A 1 316 ? 7.009 4.140 10.984 1.00 94.56 316 GLN A N 1
ATOM 2401 C CA . GLN A 1 316 ? 6.959 2.792 11.536 1.00 94.56 316 GLN A CA 1
ATOM 2402 C C . GLN A 1 316 ? 6.513 1.803 10.458 1.00 94.56 316 GLN A C 1
ATOM 2404 O O . GLN A 1 316 ? 5.451 1.970 9.848 1.00 94.56 316 GLN A O 1
ATOM 2409 N N . THR A 1 317 ? 7.322 0.769 10.237 1.00 92.94 317 THR A N 1
ATOM 2410 C CA . THR A 1 317 ? 6.968 -0.366 9.379 1.00 92.94 317 THR A CA 1
ATOM 2411 C C . THR A 1 317 ? 5.893 -1.213 10.055 1.00 92.94 317 THR A C 1
ATOM 2413 O O . THR A 1 317 ? 5.897 -1.382 11.276 1.00 92.94 317 THR A O 1
ATOM 2416 N N . LEU A 1 318 ? 4.943 -1.710 9.265 1.00 96.31 318 LEU A N 1
ATOM 2417 C CA . LEU A 1 318 ? 3.882 -2.594 9.742 1.00 96.31 318 LEU A CA 1
ATOM 2418 C C . LEU A 1 318 ? 4.332 -4.057 9.689 1.00 96.31 318 LEU A C 1
ATOM 2420 O O . LEU A 1 318 ? 5.240 -4.405 8.935 1.00 96.31 318 LEU A O 1
ATOM 2424 N N . ASP A 1 319 ? 3.672 -4.919 10.457 1.00 95.06 319 ASP A N 1
ATOM 2425 C CA . ASP A 1 319 ? 3.980 -6.351 10.447 1.00 95.06 319 ASP A CA 1
ATOM 2426 C C . ASP A 1 319 ? 3.421 -7.012 9.179 1.00 95.06 319 ASP A C 1
ATOM 2428 O O . ASP A 1 319 ? 4.074 -7.870 8.590 1.00 95.06 319 ASP A O 1
ATOM 2432 N N . ASP A 1 320 ? 2.250 -6.559 8.712 1.00 94.69 320 ASP A N 1
ATOM 2433 C CA . ASP A 1 320 ? 1.643 -7.022 7.461 1.00 94.69 320 ASP A CA 1
ATOM 2434 C C . ASP A 1 320 ? 0.710 -5.970 6.829 1.00 94.69 320 ASP A C 1
ATOM 2436 O O . ASP A 1 320 ? 0.287 -5.003 7.475 1.00 94.69 320 ASP A O 1
ATOM 2440 N N . VAL A 1 321 ? 0.357 -6.170 5.558 1.00 94.75 321 VAL A N 1
ATOM 2441 C CA . VAL A 1 321 ? -0.639 -5.388 4.816 1.00 94.75 321 VAL A CA 1
ATOM 2442 C C . VAL A 1 321 ? -1.620 -6.327 4.112 1.00 94.75 321 VAL A C 1
ATOM 2444 O O . VAL A 1 321 ? -1.284 -7.011 3.147 1.00 94.75 321 VAL A O 1
ATOM 2447 N N . ILE A 1 322 ? -2.884 -6.285 4.532 1.00 94.69 322 ILE A N 1
ATOM 2448 C CA . ILE A 1 322 ? -3.973 -7.032 3.900 1.00 94.69 322 ILE A CA 1
ATOM 2449 C C . ILE A 1 322 ? -4.549 -6.199 2.755 1.00 94.69 322 ILE A C 1
ATOM 2451 O O . ILE A 1 322 ? -5.202 -5.170 2.967 1.00 94.69 322 ILE A O 1
ATOM 2455 N N . VAL A 1 323 ? -4.342 -6.684 1.530 1.00 93.12 323 VAL A N 1
ATOM 2456 C CA . VAL A 1 323 ? -4.939 -6.117 0.316 1.00 93.12 323 VAL A CA 1
ATOM 2457 C C . VAL A 1 323 ? -6.283 -6.792 0.052 1.00 93.12 323 VAL A C 1
ATOM 2459 O O . VAL A 1 323 ? -6.347 -7.965 -0.312 1.00 93.12 323 VAL A O 1
ATOM 2462 N N . ILE A 1 324 ? -7.372 -6.045 0.203 1.00 93.44 324 ILE A N 1
ATOM 2463 C CA . ILE A 1 324 ? -8.732 -6.553 0.025 1.00 93.44 324 ILE A CA 1
ATOM 2464 C C . ILE A 1 324 ? -9.206 -6.208 -1.381 1.00 93.44 324 ILE A C 1
ATOM 2466 O O . ILE A 1 324 ? -9.376 -5.042 -1.750 1.00 93.44 324 ILE A O 1
ATOM 2470 N N . HIS A 1 325 ? -9.427 -7.243 -2.183 1.00 84.75 325 HIS A N 1
ATOM 2471 C CA . HIS A 1 325 ? -9.920 -7.088 -3.542 1.00 84.75 325 HIS A CA 1
ATOM 2472 C C . HIS A 1 325 ? -11.435 -6.890 -3.531 1.00 84.75 325 HIS A C 1
ATOM 2474 O O . HIS A 1 325 ? -12.178 -7.690 -2.963 1.00 84.75 325 HIS A O 1
ATOM 2480 N N . SER A 1 326 ? -11.916 -5.840 -4.195 1.00 73.62 326 SER A N 1
ATOM 2481 C CA . SER A 1 326 ? -13.342 -5.717 -4.490 1.00 73.62 326 SER A CA 1
ATOM 2482 C C . SER A 1 326 ? -13.777 -6.898 -5.354 1.00 73.62 326 SER A C 1
ATOM 2484 O O . SER A 1 326 ? -13.059 -7.285 -6.281 1.00 73.62 326 SER A O 1
ATOM 2486 N N . ALA A 1 327 ? -14.953 -7.465 -5.071 1.00 60.69 327 ALA A N 1
ATOM 2487 C CA . ALA A 1 327 ? -15.534 -8.488 -5.927 1.00 60.69 327 ALA A CA 1
ATOM 2488 C C . ALA A 1 327 ? -15.558 -7.961 -7.369 1.00 60.69 327 ALA A C 1
ATOM 2490 O O . ALA A 1 327 ? -16.155 -6.917 -7.650 1.00 60.69 327 ALA A O 1
ATOM 2491 N N . LYS A 1 328 ? -14.862 -8.650 -8.284 1.00 47.50 328 LYS A N 1
ATOM 2492 C CA . LYS A 1 328 ? -14.967 -8.338 -9.710 1.00 47.50 328 LYS A CA 1
ATOM 2493 C C . LYS A 1 328 ? -16.440 -8.484 -10.059 1.00 47.50 328 LYS A C 1
ATOM 2495 O O . LYS A 1 328 ? -16.987 -9.572 -9.882 1.00 47.50 328 LYS A O 1
ATOM 2500 N N . ASN A 1 329 ? -17.065 -7.412 -10.550 1.00 35.75 329 ASN A N 1
ATOM 2501 C CA . ASN A 1 329 ? -18.324 -7.526 -11.273 1.00 35.75 329 ASN A CA 1
ATOM 2502 C C . ASN A 1 329 ? -18.075 -8.535 -12.393 1.00 35.75 329 ASN A C 1
ATOM 2504 O O . ASN A 1 329 ? -17.455 -8.214 -13.404 1.00 35.75 329 ASN A O 1
ATOM 2508 N N . THR A 1 330 ? -18.475 -9.777 -12.158 1.00 28.95 330 THR A N 1
ATOM 2509 C CA . THR A 1 330 ? -18.480 -10.833 -13.154 1.00 28.95 330 THR A CA 1
ATOM 2510 C C . THR A 1 330 ? -19.656 -10.488 -14.052 1.00 28.95 330 THR A C 1
ATOM 2512 O O . THR A 1 330 ? -20.805 -10.807 -13.755 1.00 28.95 330 THR A O 1
ATOM 2515 N N . LYS A 1 331 ? -19.370 -9.701 -15.084 1.00 28.66 331 LYS A N 1
ATOM 2516 C CA . LYS A 1 331 ? -20.210 -9.563 -16.265 1.00 28.66 331 LYS A CA 1
ATOM 2517 C C . LYS A 1 331 ? -19.433 -10.091 -17.453 1.00 28.66 331 LYS A C 1
ATOM 2519 O O . LYS A 1 331 ? -18.227 -9.770 -17.532 1.00 28.66 331 LYS A O 1
#

Sequence (331 aa):
MENICFLDSTDKVGAIRSIIRSCPAFSSLPDPESFMSSVLEREASGSTDVGHGVLASHGQIPNLKSVHAGLGVIPAGITVEHGTTINLIFVFASDPERYDLYVSKLSALLGCVHDLHTRKALLEGRFEYSGVQRICGILNPSLGKKEARHKALSMLRSASFPSRETVVDAVCATPCFIDSDDILAFCPLSTEVDVSGVISNALDLGKRVWLPVCLGQHEMKFARISGSCWRDGLIRSGNGTFCPVNCDFLDISSVESACILIPGLAFDLFNHRLGRGGGFYDSFLSSIQANEHFFRIGICIEAQMGIWFPVEMHDQTLDDVIVIHSAKNTK

Foldseek 3Di:
DQFEAEDQDQDDLVQLVCSCVRGPLNPPPPDSVVQSVQQVVQVVVDWPDPDPLETETEGEDAPDPWKAKHKYAYLVFHQDPPGRTHGIYMYIYYHPVVVVRVVQLVVQLSVLSVDPVSVVCVSVVVCVDLSNVLNVLSNDTADALVVLLVVLVVLLVPDDEADQVLLLVQPCPDPQNVVFLEEEEEQDDSSWHPPVSVVLVSQVVVGWYWYWDDPDPLEIWTFTAHDNVSVVQWDADPPRGIHGPPTDTDDPVPGPAYEYEDEASAAEPQQFGSHPPSNNVLVVCVVCVPPPRYAFEYEEESSRYSNHHDDDPSGDGGPYYRHRYHPPPPD

Secondary structure (DSSP, 8-state):
-TTEEE---SSHHHHHHHHHHH-GGGTT-S-HHHHHHHHHHHHHH---B-STTEEEEEEE-TT-SS-EEEEEEEEEEEEPGGGPEEEEEEEEEE-GGGHHHHHHHHHHHHHHHTSHHHHHHHHTT-TTSHHHHHHHHHHSPPPPHHHHHHHHHHHHTSPPPPPHHHHHHHHHTSHHHHS-SEEE-----TTS--THHHHHHHHHTT-EEEEEEEEETTEEEEEEE-STTGGGGEEE-GGG-EEE-S-PBP-GGG-S-EEEEE--SEE-TT--EE--SS-HHHHHHHHTTT-TTEEEEEEE-GGGBS------TTSPPPSEEEE-PPPP---

Radius of gyration: 22.72 Å; chains: 1; bounding box: 55×40×62 Å